Protein 2WA8 (pdb70)

Solvent-accessible surface area: 14181 Å² total; per-residue (Å²): 290,156,91,145,154,110,94,49,78,47,61,0,3,0,48,41,29,94,158,0,20,11,91,21,0,17,52,0,0,67,123,27,21,109,62,77,68,109,158,0,0,113,23,0,23,35,0,47,168,148,30,110,14,82,3,17,65,50,53,35,137,68,0,106,70,42,19,60,73,0,26,127,49,0,104,113,61,154,39,69,0,89,3,53,60,75,140,70,14,112,49,114,62,69,84,24,170,84,146,165,107,215,111,85,184,136,162,141,57,115,123,167,81,60,126,83,133,101,112,92,49,76,46,61,0,3,0,48,41,29,92,162,0,12,35,112,21,0,29,50,0,0,69,122,27,21,110,61,77,76,126,158,0,43,125,23,5,55,35,0,48,164,148,29,109,15,83,4,17,64,50,53,36,138,69,0,106,71,41,18,60,73,0,27,128,49,0,103,113,61,156,39,70,0,88,3,51,61,76,139,69,12,116,46,130,39,222

Organism: Escherichia coli (strain K12) (NCBI:txid83333)

B-factor: mean 33.32, std 17.28, range [10.8, 103.91]

CATH classification: 3.30.1390.10

Radius of gyration: 26.32 Å; Cα contacts (8 Å, |Δi|>4): 311; chains: 4; bounding box: 67×57×61 Å

GO terms:
  GO:0005515 protein binding (F, IPI)
  GO:0009408 response to heat (P, IMP)
  GO:0051087 protein-folding chaperone binding (F, IPI)
  GO:0140678 molecular function inhibitor activity (F, IDA)

InterPro domains:
  IPR003769 Adaptor protein ClpS, core [PF02617] (23-102)
  IPR014719 Ribosomal protein bL12, C-terminal/adaptor protein ClpS-like [G3DSA:3.30.1390.10] (1-106)
  IPR014719 Ribosomal protein bL12, C-terminal/adaptor protein ClpS-like [SSF54736] (22-105)
  IPR022935 ATP-dependent Clp protease adaptor protein ClpS [MF_00302] (14-101)
  IPR022935 ATP-dependent Clp protease adaptor protein ClpS [PTHR33473] (17-105)

Structure (mmCIF, N/CA/C/O backbone):
data_2WA8
#
_entry.id   2WA8
#
_cell.length_a   32.223
_cell.length_b   58.405
_cell.length_c   56.413
_cell.angle_alpha   90.00
_cell.angle_beta   101.89
_cell.angle_gamma   90.00
#
_symmetry.space_group_name_H-M   'P 1 21 1'
#
loop_
_entity.id
_entity.type
_entity.pdbx_description
1 polymer 'ATP-DEPENDENT CLP PROTEASE ADAPTER PROTEIN CLPS'
2 polymer 'N-END RULE PEPTIDE'
3 water water
#
loop_
_atom_site.group_PDB
_atom_site.id
_atom_site.type_symbol
_atom_site.label_atom_id
_atom_site.label_alt_id
_atom_site.label_comp_id
_atom_site.label_asym_id
_atom_site.label_entity_id
_atom_site.label_seq_id
_atom_site.pdbx_PDB_ins_code
_atom_site.Cartn_x
_atom_site.Cartn_y
_atom_site.Cartn_z
_atom_site.occupancy
_atom_site.B_iso_or_equiv
_atom_site.auth_seq_id
_atom_site.auth_comp_id
_atom_site.auth_asym_id
_atom_site.auth_atom_id
_atom_site.pdbx_PDB_model_num
ATOM 1 N N . ARG A 1 19 ? 46.025 44.194 1.320 1.00 78.44 19 ARG A N 1
ATOM 2 C CA . ARG A 1 19 ? 46.483 45.246 2.219 1.00 87.22 19 ARG A CA 1
ATOM 3 C C . ARG A 1 19 ? 46.628 44.712 3.643 1.00 88.06 19 ARG A C 1
ATOM 4 O O . ARG A 1 19 ? 46.520 43.507 3.885 1.00 83.39 19 ARG A O 1
ATOM 12 N N . ASP A 1 20 ? 46.875 45.625 4.579 1.00 94.41 20 ASP A N 1
ATOM 13 C CA . ASP A 1 20 ? 46.970 45.306 6.010 1.00 94.15 20 ASP A CA 1
ATOM 14 C C . ASP A 1 20 ? 48.310 44.665 6.436 1.00 100.60 20 ASP A C 1
ATOM 15 O O . ASP A 1 20 ? 49.368 45.033 5.913 1.00 103.91 20 ASP A O 1
ATOM 20 N N . ALA A 1 21 ? 48.267 43.719 7.379 1.00 101.61 21 ALA A N 1
ATOM 21 C CA . ALA A 1 21 ? 49.499 43.179 7.990 1.00 97.58 21 ALA A CA 1
ATOM 22 C C . ALA A 1 21 ? 49.583 41.628 8.105 1.00 91.17 21 ALA A C 1
ATOM 23 O O . ALA A 1 21 ? 49.161 40.919 7.195 1.00 90.89 21 ALA A O 1
ATOM 25 N N . LEU A 1 22 ? 50.137 41.118 9.213 1.00 86.39 22 LEU A N 1
ATOM 26 C CA . LEU A 1 22 ? 50.430 39.680 9.377 1.00 75.85 22 LEU A CA 1
ATOM 27 C C . LEU A 1 22 ? 50.360 39.197 10.847 1.00 70.91 22 LEU A C 1
ATOM 28 O O . LEU A 1 22 ? 49.664 39.843 11.644 1.00 66.91 22 LEU A O 1
ATOM 33 N N . LYS A 1 23 ? 51.025 38.090 11.244 1.00 51.45 23 LYS A N 1
ATOM 34 C CA . LYS A 1 23 ? 50.948 37.817 12.673 1.00 53.36 23 LYS A CA 1
ATOM 35 C C . LYS A 1 23 ? 49.512 37.341 13.052 1.00 50.32 23 LYS A C 1
ATOM 36 O O . LYS A 1 23 ? 48.694 37.094 12.150 1.00 50.89 23 LYS A O 1
ATOM 42 N N . PRO A 1 24 ? 49.188 37.248 14.362 1.00 43.90 24 PRO A N 1
ATOM 43 C CA . PRO A 1 24 ? 48.112 36.336 14.764 1.00 43.02 24 PRO A CA 1
ATOM 44 C C . PRO A 1 24 ? 46.778 36.697 14.137 1.00 38.49 24 PRO A C 1
ATOM 45 O O . PRO A 1 24 ? 46.529 37.868 13.861 1.00 39.21 24 PRO A O 1
ATOM 49 N N . PRO A 1 25 ? 45.906 35.700 13.948 1.00 42.51 25 PRO A N 1
ATOM 50 C CA . PRO A 1 25 ? 44.556 35.998 13.457 1.00 48.68 25 PRO A CA 1
ATOM 51 C C . PRO A 1 25 ? 43.742 36.689 14.553 1.00 40.30 25 PRO A C 1
ATOM 52 O O . PRO A 1 25 ? 44.106 36.632 15.736 1.00 38.78 25 PRO A O 1
ATOM 56 N N . SER A 1 26 ? 42.662 37.357 14.171 1.00 34.19 26 SER A N 1
ATOM 57 C CA . SER A 1 26 ? 41.768 37.903 15.177 1.00 38.47 26 SER A CA 1
ATOM 58 C C . SER A 1 26 ? 40.840 36.779 15.596 1.00 35.32 26 SER A C 1
ATOM 59 O O . SER A 1 26 ? 40.380 35.988 14.763 1.00 34.67 26 SER A O 1
ATOM 62 N N . MET A 1 27 ? 40.575 36.695 16.890 1.00 35.57 27 MET A N 1
ATOM 63 C CA . MET A 1 27 ? 39.719 35.635 17.392 1.00 28.62 27 MET A CA 1
ATOM 64 C C . MET A 1 27 ? 38.315 36.169 17.627 1.00 27.67 27 MET A C 1
ATOM 65 O O . MET A 1 27 ? 38.117 37.370 17.872 1.00 24.36 27 MET A O 1
ATOM 70 N N . TYR A 1 28 ? 37.346 35.265 17.561 1.00 19.22 28 TYR A N 1
ATOM 71 C CA . TYR A 1 28 ? 35.945 35.633 17.725 1.00 27.57 28 TYR A CA 1
ATOM 72 C C . TYR A 1 28 ? 35.184 34.780 18.734 1.00 24.74 28 TYR A C 1
ATOM 73 O O . TYR A 1 28 ? 35.248 33.548 18.704 1.00 21.36 28 TYR A O 1
ATOM 82 N N . LYS A 1 29 ? 34.458 35.466 19.609 1.00 25.24 29 LYS A N 1
ATOM 83 C CA . LYS A 1 29 ? 33.569 34.835 20.575 1.00 27.23 29 LYS A CA 1
ATOM 84 C C . LYS A 1 29 ? 32.242 34.497 19.929 1.00 29.72 29 LYS A C 1
ATOM 85 O O . LYS A 1 29 ? 31.651 35.324 19.227 1.00 31.18 29 LYS A O 1
ATOM 91 N N . VAL A 1 30 ? 31.798 33.263 20.127 1.00 25.08 30 VAL A N 1
ATOM 92 C CA . VAL A 1 30 ? 30.448 32.879 19.759 1.00 23.69 30 VAL A CA 1
ATOM 93 C C . VAL A 1 30 ? 29.507 33.012 20.962 1.00 26.30 30 VAL A C 1
ATOM 94 O O . VAL A 1 30 ? 29.666 32.323 21.980 1.00 27.28 30 VAL A O 1
ATOM 98 N N . ILE A 1 31 ? 28.527 33.894 20.823 1.00 21.57 31 ILE A N 1
ATOM 99 C CA . ILE A 1 31 ? 27.607 34.229 21.889 1.00 24.80 31 ILE A CA 1
ATOM 100 C C . ILE A 1 31 ? 26.204 33.659 21.652 1.00 28.85 31 ILE A C 1
ATOM 101 O O . ILE A 1 31 ? 25.646 33.768 20.560 1.00 22.77 31 ILE A O 1
ATOM 106 N N . LEU A 1 32 ? 25.619 33.071 22.685 1.00 18.52 32 LEU A N 1
ATOM 107 C CA . LEU A 1 32 ? 24.211 32.720 22.627 1.00 22.75 32 LEU A CA 1
ATOM 108 C C . LEU A 1 32 ? 23.427 33.797 23.371 1.00 21.02 32 LEU A C 1
ATOM 109 O O . LEU A 1 32 ? 23.811 34.191 24.458 1.00 17.41 32 LEU A O 1
ATOM 114 N N . VAL A 1 33 ? 22.350 34.294 22.778 1.00 20.29 33 VAL A N 1
ATOM 115 C CA . VAL A 1 33 ? 21.489 35.245 23.471 1.00 20.24 33 VAL A CA 1
ATOM 116 C C . VAL A 1 33 ? 20.200 34.604 23.988 1.00 17.30 33 VAL A C 1
ATOM 117 O O . VAL A 1 33 ? 19.658 33.689 23.385 1.00 16.27 33 VAL A O 1
ATOM 121 N N . ASN A 1 34 ? 19.739 35.066 25.142 1.00 19.82 34 ASN A N 1
ATOM 122 C CA . ASN A 1 34 ? 18.505 34.555 25.727 1.00 20.99 34 ASN A CA 1
ATOM 123 C C . ASN A 1 34 ? 17.247 35.038 25.016 1.00 21.68 34 ASN A C 1
ATOM 124 O O . ASN A 1 34 ? 17.184 36.162 24.511 1.00 20.23 34 ASN A O 1
ATOM 129 N N . ASP A 1 35 ? 16.239 34.182 24.977 1.00 17.79 35 ASP A N 1
ATOM 130 C CA . ASP A 1 35 ? 14.917 34.619 24.566 1.00 25.94 35 ASP A CA 1
ATOM 131 C C . ASP A 1 35 ? 13.877 33.845 25.394 1.00 20.23 35 ASP A C 1
ATOM 132 O O . ASP A 1 35 ? 14.203 32.857 26.057 1.00 19.97 35 ASP A O 1
ATOM 137 N N . ASP A 1 36 ? 12.636 34.306 25.390 1.00 23.43 36 ASP A N 1
ATOM 138 C CA . ASP A 1 36 ? 11.622 33.693 26.240 1.00 22.30 36 ASP A CA 1
ATOM 139 C C . ASP A 1 36 ? 10.934 32.494 25.633 1.00 22.48 36 ASP A C 1
ATOM 140 O O . ASP A 1 36 ? 10.102 31.876 26.270 1.00 24.79 36 ASP A O 1
ATOM 145 N N . TYR A 1 37 ? 11.277 32.149 24.402 1.00 24.02 37 TYR A N 1
ATOM 146 C CA . TYR A 1 37 ? 10.462 31.178 23.671 1.00 22.56 37 TYR A CA 1
ATOM 147 C C . TYR A 1 37 ? 11.168 29.902 23.256 1.00 20.96 37 TYR A C 1
ATOM 148 O O . TYR A 1 37 ? 10.535 28.857 23.198 1.00 20.40 37 TYR A O 1
ATOM 157 N N . THR A 1 38 ? 12.471 29.969 23.001 1.00 15.89 38 THR A N 1
ATOM 158 C CA . THR A 1 38 ? 13.219 28.751 22.740 1.00 20.33 38 THR A CA 1
ATOM 159 C C . THR A 1 38 ? 13.186 27.824 23.973 1.00 20.15 38 THR A C 1
ATOM 160 O O . THR A 1 38 ? 13.521 28.241 25.078 1.00 14.37 38 THR A O 1
ATOM 164 N N . PRO A 1 39 ? 12.803 26.551 23.779 1.00 21.29 39 PRO A N 1
ATOM 165 C CA . PRO A 1 39 ? 12.851 25.620 24.915 1.00 18.04 39 PRO A CA 1
ATOM 166 C C . PRO A 1 39 ? 14.276 25.398 25.429 1.00 16.95 39 PRO A C 1
ATOM 167 O O . PRO A 1 39 ? 15.229 25.284 24.648 1.00 18.11 39 PRO A O 1
ATOM 171 N N . MET A 1 40 ? 14.412 25.321 26.739 1.00 14.72 40 MET A N 1
ATOM 172 C CA . MET A 1 40 ? 15.694 25.000 27.344 1.00 23.35 40 MET A CA 1
ATOM 173 C C . MET A 1 40 ? 16.309 23.716 26.777 1.00 19.95 40 MET A C 1
ATOM 174 O O . MET A 1 40 ? 17.504 23.670 26.482 1.00 22.38 40 MET A O 1
ATOM 179 N N . GLU A 1 41 ? 15.493 22.676 26.652 1.00 22.36 41 GLU A N 1
ATOM 180 C CA . GLU A 1 41 ? 15.928 21.394 26.083 1.00 24.94 41 GLU A CA 1
ATOM 181 C C . GLU A 1 41 ? 16.600 21.628 24.724 1.00 28.00 41 GLU A C 1
ATOM 182 O O . GLU A 1 41 ? 17.608 20.993 24.382 1.00 20.43 41 GLU A O 1
ATOM 188 N N . PHE A 1 42 ? 16.018 22.529 23.939 1.00 24.18 42 PHE A N 1
ATOM 189 C CA . PHE A 1 42 ? 16.545 22.790 22.615 1.00 25.54 42 PHE A CA 1
ATOM 190 C C . PHE A 1 42 ? 17.924 23.418 22.683 1.00 20.36 42 PHE A C 1
ATOM 191 O O . PHE A 1 42 ? 18.842 22.936 22.042 1.00 18.97 42 PHE A O 1
ATOM 199 N N . VAL A 1 43 ? 18.068 24.488 23.466 1.00 22.82 43 VAL A N 1
ATOM 200 C CA . VAL A 1 43 ? 19.368 25.122 23.636 1.00 18.46 43 VAL A CA 1
ATOM 201 C C . VAL A 1 43 ? 20.421 24.077 24.078 1.00 19.56 43 VAL A C 1
ATOM 202 O O . VAL A 1 43 ? 21.517 24.039 23.550 1.00 14.83 43 VAL A O 1
ATOM 206 N N . ILE A 1 44 ? 20.080 23.222 25.036 1.00 21.02 44 ILE A N 1
ATOM 207 C CA . ILE A 1 44 ? 21.011 22.184 25.461 1.00 18.48 44 ILE A CA 1
ATOM 208 C C . ILE A 1 44 ? 21.486 21.359 24.275 1.00 19.81 44 ILE A C 1
ATOM 209 O O . ILE A 1 44 ? 22.674 21.099 24.130 1.00 19.07 44 ILE A O 1
ATOM 214 N N . ASP A 1 45 ? 20.537 20.972 23.425 1.00 26.02 45 ASP A N 1
ATOM 215 C CA . ASP A 1 45 ? 20.822 20.173 22.235 1.00 23.02 45 ASP A CA 1
ATOM 216 C C . ASP A 1 45 ? 21.805 20.901 21.308 1.00 21.51 45 ASP A C 1
ATOM 217 O O . ASP A 1 45 ? 22.825 20.338 20.888 1.00 20.84 45 ASP A O 1
ATOM 222 N N . VAL A 1 46 ? 21.505 22.162 21.020 1.00 23.11 46 VAL A N 1
ATOM 223 C CA . VAL A 1 46 ? 22.413 23.012 20.266 1.00 22.41 46 VAL A CA 1
ATOM 224 C C . VAL A 1 46 ? 23.842 22.966 20.810 1.00 24.85 46 VAL A C 1
ATOM 225 O O . VAL A 1 46 ? 24.801 22.825 20.053 1.00 25.47 46 VAL A O 1
ATOM 229 N N . LEU A 1 47 ? 23.989 23.064 22.122 1.00 17.91 47 LEU A N 1
ATOM 230 C CA . LEU A 1 47 ? 25.320 23.141 22.693 1.00 15.15 47 LEU A CA 1
ATOM 231 C C . LEU A 1 47 ? 26.133 21.866 22.520 1.00 28.00 47 LEU A C 1
ATOM 232 O O . LEU A 1 47 ? 27.332 21.941 22.241 1.00 29.30 47 LEU A O 1
ATOM 237 N N . GLN A 1 48 ? 25.482 20.712 22.709 1.00 18.08 48 GLN A N 1
ATOM 238 C CA . GLN A 1 48 ? 26.076 19.406 22.405 1.00 25.13 48 GLN A CA 1
ATOM 239 C C . GLN A 1 48 ? 26.362 19.239 20.923 1.00 23.65 48 GLN A C 1
ATOM 240 O O . GLN A 1 48 ? 27.482 18.924 20.527 1.00 24.32 48 GLN A O 1
ATOM 246 N N . LYS A 1 49 ? 25.333 19.450 20.111 1.00 25.99 49 LYS A N 1
ATOM 247 C CA . LYS A 1 49 ? 25.439 19.294 18.662 1.00 23.93 49 LYS A CA 1
ATOM 248 C C . LYS A 1 49 ? 26.528 20.150 17.979 1.00 28.67 49 LYS A C 1
ATOM 249 O O . LYS A 1 49 ? 27.305 19.643 17.172 1.00 26.04 49 LYS A O 1
ATOM 255 N N . PHE A 1 50 ? 26.595 21.437 18.312 1.00 22.95 50 PHE A N 1
ATOM 256 C CA . PHE A 1 50 ? 27.462 22.368 17.586 1.00 23.40 50 PHE A CA 1
ATOM 257 C C . PHE A 1 50 ? 28.745 22.829 18.324 1.00 30.38 50 PHE A C 1
ATOM 258 O O . PHE A 1 50 ? 29.626 23.446 17.708 1.00 28.41 50 PHE A O 1
ATOM 266 N N . PHE A 1 51 ? 28.869 22.518 19.615 1.00 21.23 51 PHE A N 1
ATOM 267 C CA . PHE A 1 51 ? 30.033 22.946 20.385 1.00 23.38 51 PHE A CA 1
ATOM 268 C C . PHE A 1 51 ? 30.663 21.810 21.212 1.00 28.47 51 PHE A C 1
ATOM 269 O O . PHE A 1 51 ? 31.560 22.048 22.013 1.00 29.44 51 PHE A O 1
ATOM 277 N N . SER A 1 52 ? 30.194 20.582 21.017 1.00 25.44 52 SER A N 1
ATOM 278 C CA . SER A 1 52 ? 30.798 19.425 21.682 1.00 31.22 52 SER A CA 1
ATOM 279 C C . SER A 1 52 ? 30.743 19.465 23.205 1.00 35.26 52 SER A C 1
ATOM 280 O O . SER A 1 52 ? 31.611 18.901 23.878 1.00 43.47 52 SER A O 1
ATOM 283 N N . TYR A 1 53 ? 29.731 20.122 23.758 1.00 31.12 53 TYR A N 1
ATOM 284 C CA . TYR A 1 53 ? 29.544 20.084 25.197 1.00 26.70 53 TYR A CA 1
ATOM 285 C C . TYR A 1 53 ? 28.844 18.807 25.567 1.00 28.73 53 TYR A C 1
ATOM 286 O O . TYR A 1 53 ? 27.948 18.379 24.840 1.00 23.07 53 TYR A O 1
ATOM 295 N N . ASP A 1 54 ? 29.239 18.195 26.686 1.00 27.10 54 ASP A N 1
ATOM 296 C CA . ASP A 1 54 ? 28.414 17.126 27.258 1.00 29.58 54 ASP A CA 1
ATOM 297 C C . ASP A 1 54 ? 27.154 17.750 27.871 1.00 30.28 54 ASP A C 1
ATOM 298 O O . ASP A 1 54 ? 27.017 18.978 27.907 1.00 23.21 54 ASP A O 1
ATOM 303 N N . VAL A 1 55 ? 26.232 16.918 28.340 1.00 28.31 55 VAL A N 1
ATOM 304 C CA . VAL A 1 55 ? 24.948 17.435 28.787 1.00 32.46 55 VAL A CA 1
ATOM 305 C C . VAL A 1 55 ? 25.113 18.333 30.001 1.00 31.61 55 VAL A C 1
ATOM 306 O O . VAL A 1 55 ? 24.534 19.416 30.066 1.00 30.10 55 VAL A O 1
ATOM 310 N N . GLU A 1 56 ? 25.912 17.876 30.954 1.00 26.92 56 GLU A N 1
ATOM 311 C CA . GLU A 1 56 ? 26.181 18.631 32.176 1.00 31.56 56 GLU A CA 1
ATOM 312 C C . GLU A 1 56 ? 26.651 20.072 31.922 1.00 27.55 56 GLU A C 1
ATOM 313 O O . GLU A 1 56 ? 26.043 21.004 32.388 1.00 21.73 56 GLU A O 1
ATOM 319 N N . ARG A 1 57 ? 27.756 20.228 31.206 1.00 28.47 57 ARG A N 1
ATOM 320 C CA . ARG A 1 57 ? 28.249 21.525 30.826 1.00 23.57 57 ARG A CA 1
ATOM 321 C C . ARG A 1 57 ? 27.231 22.279 29.968 1.00 24.03 57 ARG A C 1
ATOM 322 O O . ARG A 1 57 ? 27.023 23.475 30.174 1.00 19.13 57 ARG A O 1
ATOM 330 N N . ALA A 1 58 ? 26.610 21.592 29.004 1.00 23.07 58 ALA A N 1
ATOM 331 C CA . ALA A 1 58 ? 25.631 22.234 28.125 1.00 21.92 58 ALA A CA 1
ATOM 332 C C . ALA A 1 58 ? 24.519 22.871 28.926 1.00 24.93 58 ALA A C 1
ATOM 333 O O . ALA A 1 58 ? 24.139 24.011 28.664 1.00 18.66 58 ALA A O 1
ATOM 335 N N . THR A 1 59 ? 23.990 22.127 29.896 1.00 20.85 59 THR A N 1
ATOM 336 C CA . THR A 1 59 ? 22.887 22.620 30.712 1.00 17.22 59 THR A CA 1
ATOM 337 C C . THR A 1 59 ? 23.312 23.827 31.531 1.00 19.29 59 THR A C 1
ATOM 338 O O . THR A 1 59 ? 22.565 24.793 31.649 1.00 17.39 59 THR A O 1
ATOM 342 N N . GLN A 1 60 ? 24.503 23.768 32.112 1.00 19.71 60 GLN A N 1
ATOM 343 C CA . GLN A 1 60 ? 24.980 24.875 32.922 1.00 17.28 60 GLN A CA 1
ATOM 344 C C . GLN A 1 60 ? 25.128 26.128 32.062 1.00 21.85 60 GLN A C 1
ATOM 345 O O . GLN A 1 60 ? 24.809 27.256 32.489 1.00 17.56 60 GLN A O 1
ATOM 351 N N . LEU A 1 61 ? 25.605 25.932 30.836 1.00 20.64 61 LEU A N 1
ATOM 352 C CA . LEU A 1 61 ? 25.843 27.053 29.926 1.00 21.61 61 LEU A CA 1
ATOM 353 C C . LEU A 1 61 ? 24.504 27.647 29.461 1.00 20.65 61 LEU A C 1
ATOM 354 O O . LEU A 1 61 ? 24.322 28.877 29.362 1.00 11.25 61 LEU A O 1
ATOM 359 N N . MET A 1 62 ? 23.567 26.757 29.147 1.00 15.06 62 MET A N 1
ATOM 360 C CA . MET A 1 62 ? 22.214 27.207 28.816 1.00 17.93 62 MET A CA 1
ATOM 361 C C . MET A 1 62 ? 21.705 28.077 29.957 1.00 19.35 62 MET A C 1
ATOM 362 O O . MET A 1 62 ? 21.145 29.165 29.731 1.00 18.16 62 MET A O 1
ATOM 367 N N . LEU A 1 63 ? 21.933 27.623 31.185 1.00 14.99 63 LEU A N 1
ATOM 368 C CA . LEU A 1 63 ? 21.438 28.372 32.331 1.00 21.52 63 LEU A CA 1
ATOM 369 C C . LEU A 1 63 ? 22.140 29.718 32.489 1.00 12.27 63 LEU A C 1
ATOM 370 O O . LEU A 1 63 ? 21.512 30.689 32.864 1.00 15.36 63 LEU A O 1
ATOM 375 N N . ALA A 1 64 ? 23.440 29.765 32.203 1.00 13.83 64 ALA A N 1
ATOM 376 C CA . ALA A 1 64 ? 24.177 31.032 32.216 1.00 18.50 64 ALA A CA 1
ATOM 377 C C . ALA A 1 64 ? 23.531 32.043 31.272 1.00 16.06 64 ALA A C 1
ATOM 378 O O . ALA A 1 64 ? 23.343 33.209 31.622 1.00 18.54 64 ALA A O 1
ATOM 380 N N . VAL A 1 65 ? 23.208 31.579 30.067 1.00 14.65 65 VAL A N 1
ATOM 381 C CA . VAL A 1 65 ? 22.480 32.371 29.079 1.00 22.63 65 VAL A CA 1
ATOM 382 C C . VAL A 1 65 ? 21.111 32.781 29.642 1.00 21.44 65 VAL A C 1
ATOM 383 O O . VAL A 1 65 ? 20.769 33.956 29.663 1.00 10.80 65 VAL A O 1
ATOM 387 N N . HIS A 1 66 ? 20.337 31.783 30.076 1.00 17.72 66 HIS A N 1
ATOM 388 C CA . HIS A 1 66 ? 19.004 31.982 30.596 1.00 17.36 66 HIS A CA 1
ATOM 389 C C . HIS A 1 66 ? 18.976 33.033 31.702 1.00 21.94 66 HIS A C 1
ATOM 390 O O . HIS A 1 66 ? 18.098 33.875 31.720 1.00 18.72 66 HIS A O 1
ATOM 397 N N . TYR A 1 67 ? 19.925 32.972 32.632 1.00 18.25 67 TYR A N 1
ATOM 398 C CA . TYR A 1 67 ? 19.856 33.818 33.819 1.00 17.65 67 TYR A CA 1
ATOM 399 C C . TYR A 1 67 ? 20.582 35.130 33.602 1.00 22.23 67 TYR A C 1
ATOM 400 O O . TYR A 1 67 ? 20.214 36.141 34.190 1.00 21.88 67 TYR A O 1
ATOM 409 N N . GLN A 1 68 ? 21.616 35.111 32.761 1.00 20.17 68 GLN A N 1
ATOM 410 C CA . GLN A 1 68 ? 22.403 36.326 32.511 1.00 26.59 68 GLN A CA 1
ATOM 411 C C . GLN A 1 68 ? 22.036 37.085 31.229 1.00 26.29 68 GLN A C 1
ATOM 412 O O . GLN A 1 68 ? 22.335 38.275 31.095 1.00 20.97 68 GLN A O 1
ATOM 418 N N . GLY A 1 69 ? 21.344 36.420 30.314 1.00 16.32 69 GLY A N 1
ATOM 419 C CA . GLY A 1 69 ? 20.827 37.112 29.153 1.00 19.27 69 GLY A CA 1
ATOM 420 C C . GLY A 1 69 ? 21.686 36.845 27.934 1.00 21.97 69 GLY A C 1
ATOM 421 O O . GLY A 1 69 ? 21.231 36.980 26.796 1.00 23.63 69 GLY A O 1
ATOM 422 N N . LYS A 1 70 ? 22.931 36.452 28.172 1.00 23.48 70 LYS A N 1
ATOM 423 C CA . LYS A 1 70 ? 23.838 36.053 27.090 1.00 23.93 70 LYS A CA 1
ATOM 424 C C . LYS A 1 70 ? 25.013 35.323 27.725 1.00 25.20 70 LYS A C 1
ATOM 425 O O . LYS A 1 70 ? 25.287 35.516 28.911 1.00 21.01 70 LYS A O 1
ATOM 431 N N . ALA A 1 71 ? 25.670 34.459 26.949 1.00 21.39 71 ALA A N 1
ATOM 432 C CA . ALA A 1 71 ? 26.879 33.780 27.411 1.00 23.37 71 ALA A CA 1
ATOM 433 C C . ALA A 1 71 ? 27.773 33.420 26.246 1.00 26.33 71 ALA A C 1
ATOM 434 O O . ALA A 1 71 ? 27.304 33.261 25.123 1.00 27.35 71 ALA A O 1
ATOM 436 N N . ILE A 1 72 ? 29.069 33.295 26.522 1.00 26.63 72 ILE A N 1
ATOM 437 C CA . ILE A 1 72 ? 30.036 32.859 25.521 1.00 21.69 72 ILE A CA 1
ATOM 438 C C . ILE A 1 72 ? 30.070 31.331 25.383 1.00 27.32 72 ILE A C 1
ATOM 439 O O . ILE A 1 72 ? 30.343 30.626 26.352 1.00 31.35 72 ILE A O 1
ATOM 444 N N . CYS A 1 73 ? 29.790 30.819 24.190 1.00 20.01 73 CYS A N 1
ATOM 445 C CA . CYS A 1 73 ? 29.782 29.378 23.973 1.00 20.85 73 CYS A CA 1
ATOM 446 C C . CYS A 1 73 ? 31.152 28.827 23.635 1.00 32.18 73 CYS A C 1
ATOM 447 O O . CYS A 1 73 ? 31.425 27.625 23.833 1.00 30.43 73 CYS A O 1
ATOM 450 N N . GLY A 1 74 ? 31.999 29.696 23.089 1.00 22.67 74 GLY A N 1
ATOM 451 C CA . GLY A 1 74 ? 33.299 29.308 22.583 1.00 22.63 74 GLY A CA 1
ATOM 452 C C . GLY A 1 74 ? 33.983 30.507 21.956 1.00 25.30 74 GLY A C 1
ATOM 453 O O . GLY A 1 74 ? 33.352 31.525 21.700 1.00 25.68 74 GLY A O 1
ATOM 454 N N . VAL A 1 75 ? 35.286 30.379 21.728 1.00 22.72 75 VAL A N 1
ATOM 455 C CA . VAL A 1 75 ? 36.069 31.388 21.048 1.00 22.60 75 VAL A CA 1
ATOM 456 C C . VAL A 1 75 ? 36.887 30.676 20.004 1.00 31.41 75 VAL A C 1
ATOM 457 O O . VAL A 1 75 ? 37.531 29.664 20.284 1.00 27.54 75 VAL A O 1
ATOM 461 N N . PHE A 1 76 ? 36.864 31.212 18.791 1.00 30.38 76 PHE A N 1
ATOM 462 C CA . PHE A 1 76 ? 37.359 30.490 17.634 1.00 24.33 76 PHE A CA 1
ATOM 463 C C . PHE A 1 76 ? 38.010 31.455 16.652 1.00 21.78 76 PHE A C 1
ATOM 464 O O . PHE A 1 76 ? 37.853 32.668 16.767 1.00 27.43 76 PHE A O 1
ATOM 472 N N . THR A 1 77 ? 38.722 30.930 15.671 1.00 19.05 77 THR A N 1
ATOM 473 C CA . THR A 1 77 ? 39.139 31.782 14.559 1.00 32.97 77 THR A CA 1
ATOM 474 C C . THR A 1 77 ? 37.891 32.235 13.797 1.00 24.72 77 THR A C 1
ATOM 475 O O . THR A 1 77 ? 36.838 31.604 13.897 1.00 28.25 77 THR A O 1
ATOM 479 N N . ALA A 1 78 ? 38.005 33.333 13.069 1.00 23.86 78 ALA A N 1
ATOM 480 C CA . ALA A 1 78 ? 36.857 33.941 12.410 1.00 28.97 78 ALA A CA 1
ATOM 481 C C . ALA A 1 78 ? 36.046 32.927 11.606 1.00 24.15 78 ALA A C 1
ATOM 482 O O . ALA A 1 78 ? 34.826 32.836 11.768 1.00 24.17 78 ALA A O 1
ATOM 484 N N . GLU A 1 79 ? 36.717 32.154 10.756 1.00 25.11 79 GLU A N 1
ATOM 485 C CA . GLU A 1 79 ? 36.001 31.194 9.905 1.00 34.48 79 GLU A CA 1
ATOM 486 C C . GLU A 1 79 ? 35.252 30.145 10.705 1.00 24.43 79 GLU A C 1
ATOM 487 O O . GLU A 1 79 ? 34.095 29.887 10.435 1.00 26.56 79 GLU A O 1
ATOM 493 N N . VAL A 1 80 ? 35.920 29.521 11.670 1.00 26.51 80 VAL A N 1
ATOM 494 C CA . VAL A 1 80 ? 35.256 28.518 12.509 1.00 24.81 80 VAL A CA 1
ATOM 495 C C . VAL A 1 80 ? 34.032 29.162 13.215 1.00 23.97 80 VAL A C 1
ATOM 496 O O . VAL A 1 80 ? 32.924 28.625 13.168 1.00 19.63 80 VAL A O 1
ATOM 500 N N . ALA A 1 81 ? 34.241 30.329 13.830 1.00 21.02 81 ALA A N 1
ATOM 501 C CA . ALA A 1 81 ? 33.178 31.048 14.537 1.00 22.31 81 ALA A CA 1
ATOM 502 C C . ALA A 1 81 ? 31.980 31.320 13.656 1.00 21.00 81 ALA A C 1
ATOM 503 O O . ALA A 1 81 ? 30.848 31.199 14.097 1.00 19.74 81 ALA A O 1
ATOM 505 N N . GLU A 1 82 ? 32.231 31.700 12.410 1.00 30.37 82 GLU A N 1
ATOM 506 C CA . GLU A 1 82 ? 31.118 32.033 11.532 1.00 27.53 82 GLU A CA 1
ATOM 507 C C . GLU A 1 82 ? 30.299 30.868 11.074 1.00 25.55 82 GLU A C 1
ATOM 508 O O . GLU A 1 82 ? 29.089 30.980 10.877 1.00 25.56 82 GLU A O 1
ATOM 514 N N . THR A 1 83 ? 30.971 29.740 10.922 1.00 22.32 83 THR A N 1
ATOM 515 C CA . THR A 1 83 ? 30.305 28.524 10.575 1.00 24.15 83 THR A CA 1
ATOM 516 C C . THR A 1 83 ? 29.415 28.070 11.723 1.00 26.21 83 THR A C 1
ATOM 517 O O . THR A 1 83 ? 28.257 27.730 11.502 1.00 21.65 83 THR A O 1
ATOM 521 N N . LYS A 1 84 ? 29.947 28.091 12.948 1.00 30.06 84 LYS A N 1
ATOM 522 C CA . LYS A 1 84 ? 29.142 27.781 14.125 1.00 24.61 84 LYS A CA 1
ATOM 523 C C . LYS A 1 84 ? 27.876 28.640 14.155 1.00 19.99 84 LYS A C 1
ATOM 524 O O . LYS A 1 84 ? 26.768 28.122 14.224 1.00 20.05 84 LYS A O 1
ATOM 530 N N . VAL A 1 85 ? 28.066 29.955 14.089 1.00 19.39 85 VAL A N 1
ATOM 531 C CA . VAL A 1 85 ? 26.958 30.892 14.183 1.00 19.93 85 VAL A CA 1
ATOM 532 C C . VAL A 1 85 ? 25.937 30.632 13.089 1.00 21.22 85 VAL A C 1
ATOM 533 O O . VAL A 1 85 ? 24.739 30.608 13.347 1.00 20.52 85 VAL A O 1
ATOM 537 N N . ALA A 1 86 ? 26.413 30.462 11.862 1.00 18.25 86 ALA A N 1
ATOM 538 C CA . ALA A 1 86 ? 25.518 30.222 10.755 1.00 17.98 86 ALA A CA 1
ATOM 539 C C . ALA A 1 86 ? 24.781 28.915 10.999 1.00 20.46 86 ALA A C 1
ATOM 540 O O . ALA A 1 86 ? 23.561 28.846 10.825 1.00 22.17 86 ALA A O 1
ATOM 542 N N . MET A 1 87 ? 25.503 27.881 11.423 1.00 18.20 87 MET A N 1
ATOM 543 C CA . MET A 1 87 ? 24.859 26.582 11.585 1.00 21.60 87 MET A CA 1
ATOM 544 C C . MET A 1 87 ? 23.848 26.651 12.723 1.00 20.79 87 MET A C 1
ATOM 545 O O . MET A 1 87 ? 22.753 26.133 12.606 1.00 18.58 87 MET A O 1
ATOM 550 N N . VAL A 1 88 ? 24.233 27.280 13.828 1.00 16.37 88 VAL A N 1
ATOM 551 C CA . VAL A 1 88 ? 23.338 27.364 14.979 1.00 16.62 88 VAL A CA 1
ATOM 552 C C . VAL A 1 88 ? 22.031 28.061 14.612 1.00 22.17 88 VAL A C 1
ATOM 553 O O . VAL A 1 88 ? 20.939 27.583 14.948 1.00 23.26 88 VAL A O 1
ATOM 557 N N . ASN A 1 89 ? 22.133 29.194 13.925 1.00 20.77 89 ASN A N 1
ATOM 558 C CA . ASN A 1 89 ? 20.934 29.946 13.575 1.00 21.98 89 ASN A CA 1
ATOM 559 C C . ASN A 1 89 ? 20.075 29.206 12.551 1.00 21.60 89 ASN A C 1
ATOM 560 O O . ASN A 1 89 ? 18.857 29.169 12.659 1.00 23.15 89 ASN A O 1
ATOM 565 N N . LYS A 1 90 ? 20.699 28.595 11.566 1.00 21.22 90 LYS A N 1
ATOM 566 C CA . LYS A 1 90 ? 19.923 27.800 10.631 1.00 24.06 90 LYS A CA 1
ATOM 567 C C . LYS A 1 90 ? 19.209 26.664 11.360 1.00 23.68 90 LYS A C 1
ATOM 568 O O . LYS A 1 90 ? 18.059 26.349 11.088 1.00 21.66 90 LYS A O 1
ATOM 574 N N . TYR A 1 91 ? 19.901 26.026 12.292 1.00 26.02 91 TYR A N 1
ATOM 575 C CA . TYR A 1 91 ? 19.296 24.895 12.968 1.00 26.12 91 TYR A CA 1
ATOM 576 C C . TYR A 1 91 ? 18.112 25.385 13.808 1.00 26.74 91 TYR A C 1
ATOM 577 O O . TYR A 1 91 ? 17.100 24.708 13.934 1.00 23.40 91 TYR A O 1
ATOM 586 N N . ALA A 1 92 ? 18.238 26.577 14.374 1.00 27.55 92 ALA A N 1
ATOM 587 C CA . ALA A 1 92 ? 17.150 27.093 15.184 1.00 23.40 92 ALA A CA 1
ATOM 588 C C . ALA A 1 92 ? 15.908 27.376 14.335 1.00 21.93 92 ALA A C 1
ATOM 589 O O . ALA A 1 92 ? 14.813 26.974 14.716 1.00 22.44 92 ALA A O 1
ATOM 591 N N . ARG A 1 93 ? 16.073 28.071 13.206 1.00 19.86 93 ARG A N 1
ATOM 592 C CA . ARG A 1 93 ? 14.925 28.442 12.365 1.00 25.84 93 ARG A CA 1
ATOM 593 C C . ARG A 1 93 ? 14.196 27.240 11.801 1.00 24.82 93 ARG A C 1
ATOM 594 O O . ARG A 1 93 ? 12.973 27.226 11.750 1.00 32.29 93 ARG A O 1
ATOM 602 N N . GLU A 1 94 ? 14.968 26.253 11.357 1.00 27.30 94 GLU A N 1
ATOM 603 C CA . GLU A 1 94 ? 14.428 25.028 10.789 1.00 23.13 94 GLU A CA 1
ATOM 604 C C . GLU A 1 94 ? 13.595 24.304 11.810 1.00 30.51 94 GLU A C 1
ATOM 605 O O . GLU A 1 94 ? 12.801 23.433 11.475 1.00 30.57 94 GLU A O 1
ATOM 611 N N . ASN A 1 95 ? 13.787 24.663 13.071 1.00 21.39 95 ASN A N 1
ATOM 612 C CA . ASN A 1 95 ? 13.053 24.033 14.137 1.00 22.39 95 ASN A CA 1
ATOM 613 C C . ASN A 1 95 ? 12.100 25.045 14.752 1.00 28.61 95 ASN A C 1
ATOM 614 O O . ASN A 1 95 ? 11.641 24.886 15.883 1.00 25.71 95 ASN A O 1
ATOM 619 N N . GLU A 1 96 ? 11.830 26.104 13.995 1.00 26.15 96 GLU A N 1
ATOM 620 C CA . GLU A 1 96 ? 10.894 27.144 14.418 1.00 25.02 96 GLU A CA 1
ATOM 621 C C . GLU A 1 96 ? 11.198 27.657 15.823 1.00 26.36 96 GLU A C 1
ATOM 622 O O . GLU A 1 96 ? 10.286 27.735 16.657 1.00 27.25 96 GLU A O 1
ATOM 628 N N . HIS A 1 97 ? 12.460 27.996 16.094 1.00 22.45 97 HIS A N 1
ATOM 629 C CA . HIS A 1 97 ? 12.798 28.715 17.335 1.00 19.26 97 HIS A CA 1
ATOM 630 C C . HIS A 1 97 ? 13.502 30.047 17.027 1.00 23.61 97 HIS A C 1
ATOM 631 O O . HIS A 1 97 ? 14.241 30.146 16.040 1.00 29.35 97 HIS A O 1
ATOM 638 N N . PRO A 1 98 ? 13.266 31.082 17.849 1.00 21.31 98 PRO A N 1
ATOM 639 C CA . PRO A 1 98 ? 13.915 32.372 17.588 1.00 19.12 98 PRO A CA 1
ATOM 640 C C . PRO A 1 98 ? 15.361 32.445 18.101 1.00 20.16 98 PRO A C 1
ATOM 641 O O . PRO A 1 98 ? 15.965 33.539 18.084 1.00 26.54 98 PRO A O 1
ATOM 645 N N . LEU A 1 99 ? 15.908 31.318 18.559 1.00 17.94 99 LEU A N 1
ATOM 646 C CA . LEU A 1 99 ? 17.219 31.314 19.222 1.00 16.12 99 LEU A CA 1
ATOM 647 C C . LEU A 1 99 ? 18.293 32.026 18.399 1.00 20.34 99 LEU A C 1
ATOM 648 O O . LEU A 1 99 ? 18.512 31.699 17.212 1.00 17.25 99 LEU A O 1
ATOM 653 N N . LEU A 1 100 ? 18.942 33.003 19.028 1.00 16.24 100 LEU A N 1
ATOM 654 C CA . LEU A 1 100 ? 19.905 33.841 18.339 1.00 19.10 100 LEU A CA 1
ATOM 655 C C . LEU A 1 100 ? 21.344 33.593 18.781 1.00 21.26 100 LEU A C 1
ATOM 656 O O . LEU A 1 100 ? 21.692 33.701 19.973 1.00 16.96 100 LEU A O 1
ATOM 661 N N . CYS A 1 101 ? 22.169 33.254 17.797 1.00 15.60 101 CYS A N 1
ATOM 662 C CA . CYS A 1 101 ? 23.582 33.079 18.002 1.00 16.74 101 CYS A CA 1
ATOM 663 C C . CYS A 1 101 ? 24.289 34.173 17.210 1.00 23.40 101 CYS A C 1
ATOM 664 O O . CYS A 1 101 ? 23.900 34.463 16.077 1.00 21.36 101 CYS A O 1
ATOM 667 N N . THR A 1 102 ? 25.303 34.795 17.812 1.00 17.80 102 THR A N 1
ATOM 668 C CA . THR A 1 102 ? 25.966 35.953 17.218 1.00 23.63 102 THR A CA 1
ATOM 669 C C . THR A 1 102 ? 27.477 35.898 17.460 1.00 27.42 102 THR A C 1
ATOM 670 O O . THR A 1 102 ? 27.945 35.126 18.293 1.00 23.76 102 THR A O 1
ATOM 674 N N . LEU A 1 103 ? 28.254 36.696 16.744 1.00 23.10 103 LEU A N 1
ATOM 675 C CA . LEU A 1 103 ? 29.667 36.741 17.064 1.00 24.99 103 LEU A CA 1
ATOM 676 C C . LEU A 1 103 ? 30.203 38.087 17.566 1.00 26.02 103 LEU A C 1
ATOM 677 O O . LEU A 1 103 ? 29.623 39.145 17.350 1.00 27.60 103 LEU A O 1
ATOM 682 N N . GLU A 1 104 ? 31.303 38.009 18.291 1.00 30.87 104 GLU A N 1
ATOM 683 C CA . GLU A 1 104 ? 31.928 39.174 18.876 1.00 33.20 104 GLU A CA 1
ATOM 684 C C . GLU A 1 104 ? 33.418 38.975 18.705 1.00 30.70 104 GLU A C 1
ATOM 685 O O . GLU A 1 104 ? 33.932 37.881 18.967 1.00 26.49 104 GLU A O 1
ATOM 691 N N . LYS A 1 105 ? 34.118 40.015 18.273 1.00 30.19 105 LYS A N 1
ATOM 692 C CA . LYS A 1 105 ? 35.567 39.945 18.195 1.00 37.51 105 LYS A CA 1
ATOM 693 C C . LYS A 1 105 ? 36.092 39.844 19.625 1.00 34.72 105 LYS A C 1
ATOM 694 O O . LYS A 1 105 ? 35.695 40.613 20.501 1.00 38.40 105 LYS A O 1
ATOM 700 N N . ALA A 1 106 ? 36.958 38.870 19.868 1.00 28.31 106 ALA A N 1
ATOM 701 C CA . ALA A 1 106 ? 37.477 38.614 21.216 1.00 36.11 106 ALA A CA 1
ATOM 702 C C . ALA A 1 106 ? 38.508 39.665 21.611 1.00 43.35 106 ALA A C 1
ATOM 703 O O . ALA A 1 106 ? 38.166 40.648 22.258 1.00 51.88 106 ALA A O 1
ATOM 705 N N . PHE B 2 1 ? 15.219 31.475 28.525 1.00 19.21 1 PHE B N 1
ATOM 706 C CA . PHE B 2 1 ? 14.491 30.440 27.797 1.00 22.26 1 PHE B CA 1
ATOM 707 C C . PHE B 2 1 ? 13.309 29.875 28.553 1.00 18.38 1 PHE B C 1
ATOM 708 O O . PHE B 2 1 ? 13.065 30.211 29.702 1.00 15.69 1 PHE B O 1
ATOM 716 N N . ARG B 2 2 ? 12.582 28.991 27.886 1.00 24.14 2 ARG B N 1
ATOM 717 C CA . ARG B 2 2 ? 11.353 28.454 28.445 1.00 26.73 2 ARG B CA 1
ATOM 718 C C . ARG B 2 2 ? 11.548 26.968 28.781 1.00 30.22 2 ARG B C 1
ATOM 719 O O . ARG B 2 2 ? 12.030 26.188 27.953 1.00 24.12 2 ARG B O 1
ATOM 727 N N . SER B 2 3 ? 11.202 26.586 30.006 1.00 25.71 3 SER B N 1
ATOM 728 C CA . SER B 2 3 ? 11.249 25.176 30.397 1.00 43.88 3 SER B CA 1
ATOM 729 C C . SER B 2 3 ? 9.895 24.566 30.125 1.00 47.37 3 SER B C 1
ATOM 730 O O . SER B 2 3 ? 8.899 25.277 29.970 1.00 42.55 3 SER B O 1
ATOM 733 N N . LYS B 2 4 ? 9.857 23.245 30.064 1.00 59.50 4 LYS B N 1
ATOM 734 C CA . LYS B 2 4 ? 8.600 22.547 29.893 1.00 61.31 4 LYS B CA 1
ATOM 735 C C . LYS B 2 4 ? 8.456 21.565 31.045 1.00 70.84 4 LYS B C 1
ATOM 736 O O . LYS B 2 4 ? 7.678 20.615 30.971 1.00 74.36 4 LYS B O 1
ATOM 742 N N . GLY B 2 5 ? 9.212 21.816 32.114 1.00 71.49 5 GLY B N 1
ATOM 743 C CA . GLY B 2 5 ? 9.342 20.876 33.214 1.00 71.98 5 GLY B CA 1
ATOM 744 C C . GLY B 2 5 ? 9.921 19.547 32.754 1.00 80.16 5 GLY B C 1
ATOM 745 O O . GLY B 2 5 ? 9.226 18.739 32.129 1.00 82.59 5 GLY B O 1
ATOM 746 N N . GLU B 2 6 ? 11.196 19.314 33.053 1.00 73.70 6 GLU B N 1
ATOM 747 C CA . GLU B 2 6 ? 11.851 18.059 32.672 1.00 81.94 6 GLU B CA 1
ATOM 748 C C . GLU B 2 6 ? 12.359 17.183 33.840 1.00 82.94 6 GLU B C 1
ATOM 749 O O . GLU B 2 6 ? 11.784 16.112 34.085 1.00 71.79 6 GLU B O 1
ATOM 755 N N . GLU B 2 7 ? 13.394 17.600 34.582 1.00 78.74 7 GLU B N 1
ATOM 756 C CA . GLU B 2 7 ? 14.028 18.923 34.568 1.00 61.17 7 GLU B CA 1
ATOM 757 C C . GLU B 2 7 ? 14.868 18.950 35.830 1.00 59.82 7 GLU B C 1
ATOM 758 O O . GLU B 2 7 ? 14.340 18.631 36.900 1.00 57.36 7 GLU B O 1
ATOM 764 N N . LEU B 2 8 ? 16.152 19.305 35.757 1.00 53.31 8 LEU B N 1
ATOM 765 C CA . LEU B 2 8 ? 16.874 19.683 34.550 1.00 41.68 8 LEU B CA 1
ATOM 766 C C . LEU B 2 8 ? 18.220 18.957 34.588 1.00 53.07 8 LEU B C 1
ATOM 767 O O . LEU B 2 8 ? 18.933 18.876 33.583 1.00 60.21 8 LEU B O 1
ATOM 772 N N . PHE B 2 9 ? 18.558 18.431 35.767 1.00 54.93 9 PHE B N 1
ATOM 773 C CA . PHE B 2 9 ? 19.866 17.804 36.027 1.00 53.29 9 PHE B CA 1
ATOM 774 C C . PHE B 2 9 ? 21.014 18.805 35.876 1.00 44.88 9 PHE B C 1
ATOM 775 O O . PHE B 2 9 ? 22.029 18.502 35.265 1.00 54.54 9 PHE B O 1
ATOM 783 N N . THR B 2 10 ? 20.815 19.996 36.442 1.00 45.96 10 THR B N 1
ATOM 784 C CA . THR B 2 10 ? 21.783 21.099 36.477 1.00 34.90 10 THR B CA 1
ATOM 785 C C . THR B 2 10 ? 21.092 22.461 36.486 1.00 27.68 10 THR B C 1
ATOM 786 O O . THR B 2 10 ? 20.152 22.698 37.255 1.00 41.27 10 THR B O 1
ATOM 790 N N . THR C 1 4 ? 44.052 40.388 -23.282 1.00 88.59 4 THR C N 1
ATOM 791 C CA . THR C 1 4 ? 42.671 40.443 -22.812 1.00 93.69 4 THR C CA 1
ATOM 792 C C . THR C 1 4 ? 41.748 39.600 -23.690 1.00 91.22 4 THR C C 1
ATOM 793 O O . THR C 1 4 ? 42.043 39.366 -24.863 1.00 96.70 4 THR C O 1
ATOM 795 N N . ASN C 1 5 ? 40.642 39.138 -23.106 1.00 91.71 5 ASN C N 1
ATOM 796 C CA . ASN C 1 5 ? 39.575 38.427 -23.830 1.00 85.59 5 ASN C CA 1
ATOM 797 C C . ASN C 1 5 ? 39.850 36.995 -24.317 1.00 81.74 5 ASN C C 1
ATOM 798 O O . ASN C 1 5 ? 38.979 36.376 -24.936 1.00 69.86 5 ASN C O 1
ATOM 803 N N . ASP C 1 6 ? 41.037 36.467 -24.032 1.00 88.34 6 ASP C N 1
ATOM 804 C CA . ASP C 1 6 ? 41.372 35.102 -24.442 1.00 77.28 6 ASP C CA 1
ATOM 805 C C . ASP C 1 6 ? 42.240 34.341 -23.434 1.00 81.84 6 ASP C C 1
ATOM 806 O O . ASP C 1 6 ? 43.414 34.680 -23.223 1.00 82.94 6 ASP C O 1
ATOM 811 N N . TRP C 1 7 ? 41.655 33.318 -22.816 1.00 68.74 7 TRP C N 1
ATOM 812 C CA . TRP C 1 7 ? 42.446 32.264 -22.181 1.00 75.57 7 TRP C CA 1
ATOM 813 C C . TRP C 1 7 ? 41.837 30.892 -22.561 1.00 70.16 7 TRP C C 1
ATOM 814 O O . TRP C 1 7 ? 40.684 30.849 -22.989 1.00 56.45 7 TRP C O 1
ATOM 825 N N . LEU C 1 8 ? 42.581 29.781 -22.488 1.00 62.08 8 LEU C N 1
ATOM 826 C CA . LEU C 1 8 ? 43.953 29.635 -21.948 1.00 73.68 8 LEU C CA 1
ATOM 827 C C . LEU C 1 8 ? 43.959 29.266 -20.450 1.00 68.52 8 LEU C C 1
ATOM 828 O O . LEU C 1 8 ? 42.969 29.492 -19.736 1.00 54.92 8 LEU C O 1
ATOM 833 N N . ASP C 1 9 ? 45.070 28.690 -19.994 1.00 61.04 9 ASP C N 1
ATOM 834 C CA . ASP C 1 9 ? 45.115 28.073 -18.681 1.00 52.25 9 ASP C CA 1
ATOM 835 C C . ASP C 1 9 ? 44.175 26.873 -18.722 1.00 46.36 9 ASP C C 1
ATOM 836 O O . ASP C 1 9 ? 43.086 26.879 -18.132 1.00 33.29 9 ASP C O 1
ATOM 838 N N . PHE C 1 10 ? 44.581 25.845 -19.446 1.00 47.24 10 PHE C N 1
ATOM 839 C CA . PH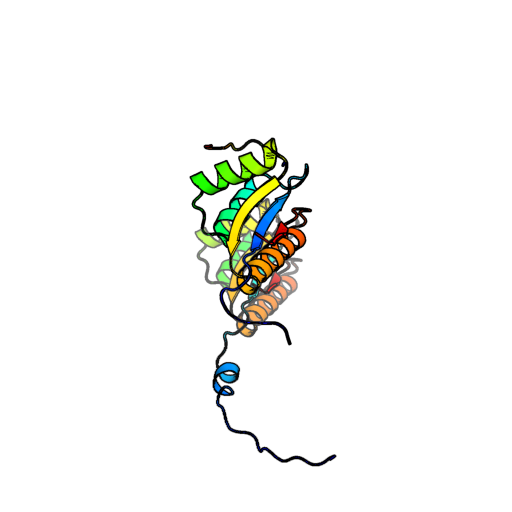E C 1 10 ? 43.658 24.766 -19.721 1.00 32.60 10 PHE C CA 1
ATOM 840 C C . PHE C 1 10 ? 43.430 23.973 -18.443 1.00 42.23 10 PHE C C 1
ATOM 841 O O . PHE C 1 10 ? 44.219 24.068 -17.515 1.00 40.26 10 PHE C O 1
ATOM 849 N N . ASP C 1 11 ? 42.333 23.223 -18.391 1.00 47.64 11 ASP C N 1
ATOM 850 C CA . ASP C 1 11 ? 41.889 22.548 -17.171 1.00 43.96 11 ASP C CA 1
ATOM 851 C C . ASP C 1 11 ? 42.702 21.290 -16.927 1.00 46.86 11 ASP C C 1
ATOM 852 O O . ASP C 1 11 ? 43.280 20.735 -17.853 1.00 48.03 11 ASP C O 1
ATOM 857 N N . GLN C 1 12 ? 42.739 20.848 -15.672 1.00 54.18 12 GLN C N 1
ATOM 858 C CA . GLN C 1 12 ? 43.228 19.510 -15.313 1.00 65.33 12 GLN C CA 1
ATOM 859 C C . GLN C 1 12 ? 42.843 19.177 -13.884 1.00 68.90 12 GLN C C 1
ATOM 860 O O . GLN C 1 12 ? 43.062 20.009 -13.004 1.00 69.58 12 GLN C O 1
ATOM 866 N N . LEU C 1 13 ? 42.280 17.992 -13.616 1.00 77.89 13 LEU C N 1
ATOM 867 C CA . LEU C 1 13 ? 41.820 16.980 -14.585 1.00 69.38 13 LEU C CA 1
ATOM 868 C C . LEU C 1 13 ? 41.277 15.790 -13.780 1.00 78.23 13 LEU C C 1
ATOM 869 O O . LEU C 1 13 ? 41.799 14.672 -13.868 1.00 67.05 13 LEU C O 1
ATOM 874 N N . ALA C 1 14 ? 40.230 16.051 -12.998 1.00 71.64 14 ALA C N 1
ATOM 875 C CA . ALA C 1 14 ? 39.749 15.135 -11.969 1.00 68.89 14 ALA C CA 1
ATOM 876 C C . ALA C 1 14 ? 38.225 15.058 -12.035 1.00 71.24 14 ALA C C 1
ATOM 877 O O . ALA C 1 14 ? 37.641 15.965 -12.629 1.00 69.76 14 ALA C O 1
ATOM 879 N N . GLU C 1 15 ? 37.545 14.026 -11.488 1.00 71.10 15 GLU C N 1
ATOM 880 C CA . GLU C 1 15 ? 38.056 12.725 -10.982 1.00 59.89 15 GLU C CA 1
ATOM 881 C C . GLU C 1 15 ? 37.556 12.123 -9.629 1.00 64.47 15 GLU C C 1
ATOM 882 O O . GLU C 1 15 ? 37.898 10.975 -9.370 1.00 74.99 15 GLU C O 1
ATOM 888 N N . GLU C 1 16 ? 36.747 12.763 -8.771 1.00 60.15 16 GLU C N 1
ATOM 889 C CA . GLU C 1 16 ? 35.816 13.874 -8.985 1.00 52.00 16 GLU C CA 1
ATOM 890 C C . GLU C 1 16 ? 34.554 13.447 -9.756 1.00 43.29 16 GLU C C 1
ATOM 891 O O . GLU C 1 16 ? 33.452 13.480 -9.208 1.00 39.33 16 GLU C O 1
ATOM 897 N N . LYS C 1 17 ? 34.694 13.017 -11.001 1.00 44.98 17 LYS C N 1
ATOM 898 C CA . LYS C 1 17 ? 33.559 12.369 -11.635 1.00 50.58 17 LYS C CA 1
ATOM 899 C C . LYS C 1 17 ? 33.207 11.237 -10.688 1.00 50.17 17 LYS C C 1
ATOM 900 O O . LYS C 1 17 ? 32.041 10.899 -10.494 1.00 45.87 17 LYS C O 1
ATOM 906 N N . VAL C 1 18 ? 34.239 10.676 -10.072 1.00 46.44 18 VAL C N 1
ATOM 907 C CA . VAL C 1 18 ? 34.059 9.588 -9.124 1.00 50.18 18 VAL C CA 1
ATOM 908 C C . VAL C 1 18 ? 33.077 9.947 -8.013 1.00 47.38 18 VAL C C 1
ATOM 909 O O . VAL C 1 18 ? 32.238 9.129 -7.631 1.00 41.80 18 VAL C O 1
ATOM 913 N N . ARG C 1 19 ? 33.173 11.174 -7.509 1.00 48.67 19 ARG C N 1
ATOM 914 C CA . ARG C 1 19 ? 32.331 11.620 -6.406 1.00 36.07 19 ARG C CA 1
ATOM 915 C C . ARG C 1 19 ? 30.887 11.822 -6.841 1.00 36.70 19 ARG C C 1
ATOM 916 O O . ARG C 1 19 ? 29.996 11.865 -6.010 1.00 41.16 19 ARG C O 1
ATOM 918 N N . ASP C 1 20 ? 30.658 11.962 -8.142 1.00 37.48 20 ASP C N 1
ATOM 919 C CA . ASP C 1 20 ? 29.298 12.027 -8.689 1.00 42.20 20 ASP C CA 1
ATOM 920 C C . ASP C 1 20 ? 28.744 10.624 -8.841 1.00 48.61 20 ASP C C 1
ATOM 921 O O . ASP C 1 20 ? 27.576 10.341 -8.544 1.00 38.62 20 ASP C O 1
ATOM 926 N N . ALA C 1 21 ? 29.623 9.760 -9.337 1.00 39.40 21 ALA C N 1
ATOM 927 C CA . ALA C 1 21 ? 29.248 8.473 -9.872 1.00 42.55 21 ALA C CA 1
ATOM 928 C C . ALA C 1 21 ? 28.775 7.577 -8.767 1.00 45.01 21 ALA C C 1
ATOM 929 O O . ALA C 1 21 ? 28.034 6.627 -9.006 1.00 37.01 21 ALA C O 1
ATOM 931 N N . LEU C 1 22 ? 29.222 7.870 -7.554 1.00 39.98 22 LEU C N 1
ATOM 932 C CA . LEU C 1 22 ? 28.981 6.955 -6.462 1.00 37.77 22 LEU C CA 1
ATOM 933 C C . LEU C 1 22 ? 28.127 7.481 -5.305 1.00 43.03 22 LEU C C 1
ATOM 934 O O . LEU C 1 22 ? 28.029 6.781 -4.294 1.00 42.92 22 LEU C O 1
ATOM 939 N N . LYS C 1 23 ? 27.525 8.675 -5.339 1.00 47.70 23 LYS C N 1
ATOM 940 C CA . LYS C 1 23 ? 27.051 9.003 -4.015 1.00 49.05 23 LYS C CA 1
ATOM 941 C C . LYS C 1 23 ? 25.637 8.537 -3.684 1.00 43.61 23 LYS C C 1
ATOM 942 O O . LYS C 1 23 ? 24.858 8.259 -4.589 1.00 44.95 23 LYS C O 1
ATOM 948 N N . PRO C 1 24 ? 25.323 8.426 -2.385 1.00 41.01 24 PRO C N 1
ATOM 949 C CA . PRO C 1 24 ? 24.259 7.504 -1.969 1.00 45.68 24 PRO C CA 1
ATOM 950 C C . PRO C 1 24 ? 22.931 7.861 -2.595 1.00 33.77 24 PRO C C 1
ATOM 951 O O . PRO C 1 24 ? 22.705 9.030 -2.868 1.00 41.13 24 PRO C O 1
ATOM 955 N N . PRO C 1 25 ? 22.060 6.871 -2.803 1.00 41.82 25 PRO C N 1
ATOM 956 C CA . PRO C 1 25 ? 20.708 7.161 -3.283 1.00 46.47 25 PRO C CA 1
ATOM 957 C C . PRO C 1 25 ? 19.898 7.827 -2.176 1.00 38.59 25 PRO C C 1
ATOM 958 O O . PRO C 1 25 ? 20.256 7.737 -0.996 1.00 39.95 25 PRO C O 1
ATOM 962 N N . SER C 1 26 ? 18.829 8.519 -2.549 1.00 34.54 26 SER C N 1
ATOM 963 C CA . SER C 1 26 ? 17.937 9.058 -1.532 1.00 38.54 26 SER C CA 1
ATOM 964 C C . SER C 1 26 ? 17.010 7.938 -1.103 1.00 33.31 26 SER C C 1
ATOM 965 O O . SER C 1 26 ? 16.551 7.153 -1.925 1.00 39.47 26 SER C O 1
ATOM 968 N N . MET C 1 27 ? 16.755 7.847 0.191 1.00 34.24 27 MET C N 1
ATOM 969 C CA . MET C 1 27 ? 15.903 6.802 0.709 1.00 26.25 27 MET C CA 1
ATOM 970 C C . MET C 1 27 ? 14.497 7.324 0.967 1.00 29.43 27 MET C C 1
ATOM 971 O O . MET C 1 27 ? 14.296 8.519 1.231 1.00 26.61 27 MET C O 1
ATOM 976 N N . TYR C 1 28 ? 13.523 6.422 0.886 1.00 21.67 28 TYR C N 1
ATOM 977 C CA . TYR C 1 28 ? 12.116 6.795 1.040 1.00 26.33 28 TYR C CA 1
ATOM 978 C C . TYR C 1 28 ? 11.346 5.941 2.049 1.00 23.40 28 TYR C C 1
ATOM 979 O O . TYR C 1 28 ? 11.329 4.712 1.978 1.00 22.90 28 TYR C O 1
ATOM 988 N N . LYS C 1 29 ? 10.694 6.619 2.976 1.00 24.24 29 LYS C N 1
ATOM 989 C CA . LYS C 1 29 ? 9.777 5.991 3.909 1.00 28.15 29 LYS C CA 1
ATOM 990 C C . LYS C 1 29 ? 8.445 5.672 3.252 1.00 29.64 29 LYS C C 1
ATOM 991 O O . LYS C 1 29 ? 7.867 6.517 2.553 1.00 30.35 29 LYS C O 1
ATOM 997 N N . VAL C 1 30 ? 7.974 4.451 3.472 1.00 23.34 30 VAL C N 1
ATOM 998 C CA . VAL C 1 30 ? 6.626 4.062 3.075 1.00 25.18 30 VAL C CA 1
ATOM 999 C C . VAL C 1 30 ? 5.680 4.193 4.271 1.00 26.95 30 VAL C C 1
ATOM 1000 O O . VAL C 1 30 ? 5.843 3.508 5.296 1.00 26.03 30 VAL C O 1
ATOM 1004 N N . ILE C 1 31 ? 4.696 5.075 4.128 1.00 21.31 31 ILE C N 1
ATOM 1005 C CA . ILE C 1 31 ? 3.785 5.415 5.214 1.00 22.33 31 ILE C CA 1
ATOM 1006 C C . ILE C 1 31 ? 2.388 4.858 4.952 1.00 29.53 31 ILE C C 1
ATOM 1007 O O . ILE C 1 31 ? 1.844 5.022 3.855 1.00 21.85 31 ILE C O 1
ATOM 1012 N N . LEU C 1 32 ? 1.804 4.225 5.962 1.00 19.33 32 LEU C N 1
ATOM 1013 C CA . LEU C 1 32 ? 0.404 3.874 5.928 1.00 21.77 32 LEU C CA 1
ATOM 1014 C C . LEU C 1 32 ? -0.388 4.928 6.708 1.00 22.00 32 LEU C C 1
ATOM 1015 O O . LEU C 1 32 ? 0.000 5.325 7.802 1.00 18.11 32 LEU C O 1
ATOM 1020 N N . VAL C 1 33 ? -1.485 5.408 6.139 1.00 19.40 33 VAL C N 1
ATOM 1021 C CA . VAL C 1 33 ? -2.301 6.388 6.859 1.00 21.50 33 VAL C CA 1
ATOM 1022 C C . VAL C 1 33 ? -3.580 5.734 7.376 1.00 17.94 33 VAL C C 1
ATOM 1023 O O . VAL C 1 33 ? -4.106 4.820 6.770 1.00 15.16 33 VAL C O 1
ATOM 1027 N N . ASN C 1 34 ? -4.040 6.174 8.541 1.00 18.97 34 ASN C N 1
ATOM 1028 C CA . ASN C 1 34 ? -5.276 5.660 9.117 1.00 20.55 34 ASN C CA 1
ATOM 1029 C C . ASN C 1 34 ? -6.510 6.184 8.401 1.00 20.88 34 ASN C C 1
ATOM 1030 O O . ASN C 1 34 ? -6.502 7.288 7.874 1.00 19.06 34 ASN C O 1
ATOM 1035 N N . ASP C 1 35 ? -7.556 5.370 8.398 1.00 18.08 35 ASP C N 1
ATOM 1036 C CA . ASP C 1 35 ? -8.882 5.795 7.989 1.00 24.92 35 ASP C CA 1
ATOM 1037 C C . ASP C 1 35 ? -9.922 5.012 8.810 1.00 21.47 35 ASP C C 1
ATOM 1038 O O . ASP C 1 35 ? -9.604 4.050 9.513 1.00 20.86 35 ASP C O 1
ATOM 1043 N N . ASP C 1 36 ? -11.172 5.439 8.756 1.00 23.63 36 ASP C N 1
ATOM 1044 C CA . ASP C 1 36 ? -12.160 4.850 9.640 1.00 25.05 36 ASP C CA 1
ATOM 1045 C C . ASP C 1 36 ? -12.852 3.659 9.012 1.00 21.94 36 ASP C C 1
ATOM 1046 O O . ASP C 1 36 ? -13.673 3.013 9.647 1.00 24.56 36 ASP C O 1
ATOM 1051 N N . TYR C 1 37 ? -12.534 3.365 7.761 1.00 21.02 37 TYR C N 1
ATOM 1052 C CA . TYR C 1 37 ? -13.341 2.374 7.025 1.00 23.35 37 TYR C CA 1
ATOM 1053 C C . TYR C 1 37 ? -12.648 1.082 6.583 1.00 19.99 37 TYR C C 1
ATOM 1054 O O . TYR C 1 37 ? -13.282 0.045 6.497 1.00 19.57 37 TYR C O 1
ATOM 1063 N N . THR C 1 38 ? -11.347 1.141 6.326 1.00 16.02 38 THR C N 1
ATOM 1064 C CA . THR C 1 38 ? -10.601 -0.079 6.046 1.00 20.15 38 THR C CA 1
ATOM 1065 C C . THR C 1 38 ? -10.616 -0.980 7.278 1.00 20.56 38 THR C C 1
ATOM 1066 O O . THR C 1 38 ? -10.255 -0.537 8.375 1.00 16.51 38 THR C O 1
ATOM 1070 N N . PRO C 1 39 ? -11.028 -2.253 7.115 1.00 22.99 39 PRO C N 1
ATOM 1071 C CA . PRO C 1 39 ? -10.969 -3.193 8.240 1.00 17.21 39 PRO C CA 1
ATOM 1072 C C . PRO C 1 39 ? -9.537 -3.388 8.741 1.00 19.84 39 PRO C C 1
ATOM 1073 O O . PRO C 1 39 ? -8.560 -3.397 7.950 1.00 19.22 39 PRO C O 1
ATOM 1077 N N . MET C 1 40 ? -9.412 -3.528 10.056 1.00 17.33 40 MET C N 1
ATOM 1078 C CA . MET C 1 40 ? -8.126 -3.842 10.666 1.00 23.79 40 MET C CA 1
ATOM 1079 C C . MET C 1 40 ? -7.499 -5.101 10.093 1.00 19.17 40 MET C C 1
ATOM 1080 O O . MET C 1 40 ? -6.309 -5.115 9.821 1.00 21.26 40 MET C O 1
ATOM 1085 N N . GLU C 1 41 ? -8.294 -6.157 9.964 1.00 21.34 41 GLU C N 1
ATOM 1086 C CA . GLU C 1 41 ? -7.853 -7.426 9.378 1.00 24.08 41 GLU C CA 1
ATOM 1087 C C . GLU C 1 41 ? -7.195 -7.183 8.021 1.00 26.74 41 GLU C C 1
ATOM 1088 O O . GLU C 1 41 ? -6.197 -7.829 7.680 1.00 19.53 41 GLU C O 1
ATOM 1094 N N . PHE C 1 42 ? -7.778 -6.281 7.234 1.00 22.18 42 PHE C N 1
ATOM 1095 C CA . PHE C 1 42 ? -7.268 -6.034 5.904 1.00 23.35 42 PHE C CA 1
ATOM 1096 C C . PHE C 1 42 ? -5.889 -5.373 5.966 1.00 20.48 42 PHE C C 1
ATOM 1097 O O . PHE C 1 42 ? -4.966 -5.792 5.259 1.00 15.82 42 PHE C O 1
ATOM 1105 N N . VAL C 1 43 ? -5.747 -4.352 6.818 1.00 19.96 43 VAL C N 1
ATOM 1106 C CA . VAL C 1 43 ? -4.455 -3.692 6.972 1.00 17.63 43 VAL C CA 1
ATOM 1107 C C . VAL C 1 43 ? -3.381 -4.732 7.346 1.00 21.46 43 VAL C C 1
ATOM 1108 O O . VAL C 1 43 ? -2.287 -4.757 6.753 1.00 17.05 43 VAL C O 1
ATOM 1112 N N . ILE C 1 44 ? -3.708 -5.611 8.299 1.00 21.51 44 ILE C N 1
ATOM 1113 C CA . ILE C 1 44 ? -2.784 -6.665 8.701 1.00 19.78 44 ILE C CA 1
ATOM 1114 C C . ILE C 1 44 ? -2.353 -7.520 7.497 1.00 21.30 44 ILE C C 1
ATOM 1115 O O . ILE C 1 44 ? -1.176 -7.837 7.325 1.00 19.36 44 ILE C O 1
ATOM 1120 N N . ASP C 1 45 ? -3.320 -7.895 6.670 1.00 22.93 45 ASP C N 1
ATOM 1121 C CA . ASP C 1 45 ? -3.028 -8.638 5.461 1.00 21.68 45 ASP C CA 1
ATOM 1122 C C . ASP C 1 45 ? -2.033 -7.892 4.549 1.00 20.59 45 ASP C C 1
ATOM 1123 O O . ASP C 1 45 ? -1.013 -8.435 4.127 1.00 18.08 45 ASP C O 1
ATOM 1128 N N . VAL C 1 46 ? -2.338 -6.631 4.264 1.00 22.85 46 VAL C N 1
ATOM 1129 C CA . VAL C 1 46 ? -1.440 -5.777 3.499 1.00 19.66 46 VAL C CA 1
ATOM 1130 C C . VAL C 1 46 ? 0.003 -5.838 4.034 1.00 23.92 46 VAL C C 1
ATOM 1131 O O . VAL C 1 46 ? 0.958 -6.009 3.272 1.00 23.42 46 VAL C O 1
ATOM 1135 N N . LEU C 1 47 ? 0.169 -5.702 5.346 1.00 17.76 47 LEU C N 1
ATOM 1136 C CA . LEU C 1 47 ? 1.509 -5.655 5.915 1.00 14.66 47 LEU C CA 1
ATOM 1137 C C . LEU C 1 47 ? 2.279 -6.957 5.720 1.00 27.57 47 LEU C C 1
ATOM 1138 O O . LEU C 1 47 ? 3.486 -6.915 5.428 1.00 30.93 47 LEU C O 1
ATOM 1143 N N . GLN C 1 48 ? 1.602 -8.094 5.898 1.00 15.10 48 GLN C N 1
ATOM 1144 C CA . GLN C 1 48 ? 2.226 -9.399 5.608 1.00 26.11 48 GLN C CA 1
ATOM 1145 C C . GLN C 1 48 ? 2.500 -9.562 4.125 1.00 20.61 48 GLN C C 1
ATOM 1146 O O . GLN C 1 48 ? 3.590 -9.920 3.712 1.00 22.12 48 GLN C O 1
ATOM 1152 N N . LYS C 1 49 ? 1.484 -9.288 3.326 1.00 24.70 49 LYS C N 1
ATOM 1153 C CA . LYS C 1 49 ? 1.575 -9.488 1.893 1.00 23.06 49 LYS C CA 1
ATOM 1154 C C . LYS C 1 49 ? 2.655 -8.641 1.210 1.00 25.47 49 LYS C C 1
ATOM 1155 O O . LYS C 1 49 ? 3.410 -9.137 0.381 1.00 25.94 49 LYS C O 1
ATOM 1161 N N . PHE C 1 50 ? 2.754 -7.370 1.581 1.00 23.65 50 PHE C N 1
ATOM 1162 C CA . PHE C 1 50 ? 3.612 -6.435 0.848 1.00 24.35 50 PHE C CA 1
ATOM 1163 C C . PHE C 1 50 ? 4.892 -5.998 1.575 1.00 25.59 50 PHE C C 1
ATOM 1164 O O . PHE C 1 50 ? 5.787 -5.444 0.959 1.00 25.65 50 PHE C O 1
ATOM 1172 N N . PHE C 1 51 ? 5.003 -6.295 2.865 1.00 21.41 51 PHE C N 1
ATOM 1173 C CA . PHE C 1 51 ? 6.183 -5.882 3.608 1.00 25.47 51 PHE C CA 1
ATOM 1174 C C . PHE C 1 51 ? 6.833 -7.025 4.417 1.00 30.25 51 PHE C C 1
ATOM 1175 O O . PHE C 1 51 ? 7.729 -6.786 5.222 1.00 33.24 51 PHE C O 1
ATOM 1183 N N . SER C 1 52 ? 6.367 -8.253 4.221 1.00 27.12 52 SER C N 1
ATOM 1184 C CA . SER C 1 52 ? 6.966 -9.417 4.879 1.00 31.83 52 SER C CA 1
ATOM 1185 C C . SER C 1 52 ? 6.908 -9.407 6.401 1.00 31.00 52 SER C C 1
ATOM 1186 O O . SER C 1 52 ? 7.773 -9.977 7.057 1.00 39.26 52 SER C O 1
ATOM 1189 N N . TYR C 1 53 ? 5.899 -8.763 6.968 1.00 31.92 53 TYR C N 1
ATOM 1190 C CA . TYR C 1 53 ? 5.720 -8.797 8.408 1.00 27.09 53 TYR C CA 1
ATOM 1191 C C . TYR C 1 53 ? 5.021 -10.092 8.758 1.00 27.36 53 TYR C C 1
ATOM 1192 O O . TYR C 1 53 ? 4.133 -10.518 8.029 1.00 19.87 53 TYR C O 1
ATOM 1201 N N . ASP C 1 54 ? 5.416 -10.726 9.860 1.00 26.65 54 ASP C N 1
ATOM 1202 C CA . ASP C 1 54 ? 4.576 -11.776 10.437 1.00 26.25 54 ASP C CA 1
ATOM 1203 C C . ASP C 1 54 ? 3.330 -11.129 11.056 1.00 29.57 54 ASP C C 1
ATOM 1204 O O . ASP C 1 54 ? 3.216 -9.882 11.126 1.00 22.98 54 ASP C O 1
ATOM 1209 N N . VAL C 1 55 ? 2.395 -11.957 11.497 1.00 27.64 55 VAL C N 1
ATOM 1210 C CA . VAL C 1 55 ? 1.125 -11.438 11.983 1.00 32.56 55 VAL C CA 1
ATOM 1211 C C . VAL C 1 55 ? 1.306 -10.561 13.220 1.00 28.39 55 VAL C C 1
ATOM 1212 O O . VAL C 1 55 ? 0.765 -9.455 13.299 1.00 23.19 55 VAL C O 1
ATOM 1216 N N . GLU C 1 56 ? 2.076 -11.068 14.173 1.00 24.34 56 GLU C N 1
ATOM 1217 C CA . GLU C 1 56 ? 2.405 -10.316 15.390 1.00 30.75 56 GLU C CA 1
ATOM 1218 C C . GLU C 1 56 ? 2.882 -8.870 15.116 1.00 26.95 56 GLU C C 1
ATOM 1219 O O . GLU C 1 56 ? 2.297 -7.911 15.600 1.00 21.50 56 GLU C O 1
ATOM 1225 N N . ARG C 1 57 ? 3.945 -8.728 14.340 1.00 25.70 57 ARG C N 1
ATOM 1226 C CA . ARG C 1 57 ? 4.457 -7.414 14.017 1.00 25.86 57 ARG C CA 1
ATOM 1227 C C . ARG C 1 57 ? 3.431 -6.627 13.198 1.00 21.22 57 ARG C C 1
ATOM 1228 O O . ARG C 1 57 ? 3.216 -5.451 13.437 1.00 19.45 57 ARG C O 1
ATOM 1236 N N . ALA C 1 58 ? 2.807 -7.289 12.232 1.00 20.41 58 ALA C N 1
ATOM 1237 C CA . ALA C 1 58 ? 1.836 -6.637 11.373 1.00 20.51 58 ALA C CA 1
ATOM 1238 C C . ALA C 1 58 ? 0.708 -6.027 12.214 1.00 22.86 58 ALA C C 1
ATOM 1239 O O . ALA C 1 58 ? 0.324 -4.885 12.004 1.00 17.61 58 ALA C O 1
ATOM 1241 N N . THR C 1 59 ? 0.163 -6.793 13.152 1.00 21.18 59 THR C N 1
ATOM 1242 C CA . THR C 1 59 ? -0.917 -6.288 13.994 1.00 16.02 59 THR C CA 1
ATOM 1243 C C . THR C 1 59 ? -0.472 -5.102 14.835 1.00 20.27 59 THR C C 1
ATOM 1244 O O . THR C 1 59 ? -1.205 -4.133 14.993 1.00 16.82 59 THR C O 1
ATOM 1248 N N . GLN C 1 60 ? 0.742 -5.173 15.363 1.00 20.08 60 GLN C N 1
ATOM 1249 C CA . GLN C 1 60 ? 1.231 -4.075 16.179 1.00 18.99 60 GLN C CA 1
ATOM 1250 C C . GLN C 1 60 ? 1.371 -2.805 15.351 1.00 21.30 60 GLN C C 1
ATOM 1251 O O . GLN C 1 60 ? 1.037 -1.707 15.806 1.00 16.97 60 GLN C O 1
ATOM 1257 N N . LEU C 1 61 ? 1.846 -2.974 14.120 1.00 19.34 61 LEU C N 1
ATOM 1258 C CA . LEU C 1 61 ? 2.052 -1.851 13.212 1.00 20.58 61 LEU C CA 1
ATOM 1259 C C . LEU C 1 61 ? 0.725 -1.277 12.744 1.00 18.27 61 LEU C C 1
ATOM 1260 O O . LEU C 1 61 ? 0.537 -0.055 12.684 1.00 13.65 61 LEU C O 1
ATOM 1265 N N . MET C 1 62 ? -0.194 -2.155 12.375 1.00 13.41 62 MET C N 1
ATOM 1266 C CA . MET C 1 62 ? -1.566 -1.701 12.128 1.00 18.44 62 MET C CA 1
ATOM 1267 C C . MET C 1 62 ? -2.052 -0.830 13.288 1.00 18.46 62 MET C C 1
ATOM 1268 O O . MET C 1 62 ? -2.593 0.258 13.081 1.00 16.37 62 MET C O 1
ATOM 1273 N N . LEU C 1 63 ? -1.834 -1.295 14.519 1.00 15.36 63 LEU C N 1
ATOM 1274 C CA . LEU C 1 63 ? -2.326 -0.537 15.668 1.00 18.83 63 LEU C CA 1
ATOM 1275 C C . LEU C 1 63 ? -1.639 0.807 15.841 1.00 13.02 63 LEU C C 1
ATOM 1276 O O . LEU C 1 63 ? -2.273 1.786 16.216 1.00 15.75 63 LEU C O 1
ATOM 1281 N N . ALA C 1 64 ? -0.339 0.856 15.541 1.00 15.43 64 ALA C N 1
ATOM 1282 C CA . ALA C 1 64 ? 0.406 2.115 15.535 1.00 17.97 64 ALA C CA 1
ATOM 1283 C C . ALA C 1 64 ? -0.276 3.116 14.605 1.00 17.81 64 ALA C C 1
ATOM 1284 O O . ALA C 1 64 ? -0.479 4.279 14.966 1.00 15.51 64 ALA C O 1
ATOM 1286 N N . VAL C 1 65 ? -0.604 2.662 13.401 1.00 15.97 65 VAL C N 1
ATOM 1287 C CA . VAL C 1 65 ? -1.302 3.491 12.438 1.00 22.57 65 VAL C CA 1
ATOM 1288 C C . VAL C 1 65 ? -2.675 3.890 13.011 1.00 20.79 65 VAL C C 1
ATOM 1289 O O . VAL C 1 65 ? -3.015 5.065 13.069 1.00 12.62 65 VAL C O 1
ATOM 1293 N N . HIS C 1 66 ? -3.440 2.888 13.427 1.00 17.25 66 HIS C N 1
ATOM 1294 C CA . HIS C 1 66 ? -4.780 3.074 13.953 1.00 18.41 66 HIS C CA 1
ATOM 1295 C C . HIS C 1 66 ? -4.828 4.108 15.070 1.00 23.27 66 HIS C C 1
ATOM 1296 O O . HIS C 1 66 ? -5.705 4.964 15.065 1.00 17.36 66 HIS C O 1
ATOM 1303 N N . TYR C 1 67 ? -3.884 4.025 16.011 1.00 19.69 67 TYR C N 1
ATOM 1304 C CA . TYR C 1 67 ? -3.909 4.878 17.189 1.00 19.64 67 TYR C CA 1
ATOM 1305 C C . TYR C 1 67 ? -3.195 6.185 16.990 1.00 21.99 67 TYR C C 1
ATOM 1306 O O . TYR C 1 67 ? -3.514 7.155 17.657 1.00 22.17 67 TYR C O 1
ATOM 1315 N N . GLN C 1 68 ? -2.211 6.207 16.098 1.00 23.79 68 GLN C N 1
ATOM 1316 C CA . GLN C 1 68 ? -1.394 7.408 15.903 1.00 23.67 68 GLN C CA 1
ATOM 1317 C C . GLN C 1 68 ? -1.753 8.163 14.629 1.00 25.86 68 GLN C C 1
ATOM 1318 O O . GLN C 1 68 ? -1.446 9.352 14.479 1.00 22.32 68 GLN C O 1
ATOM 1324 N N . GLY C 1 69 ? -2.422 7.488 13.711 1.00 17.51 69 GLY C N 1
ATOM 1325 C CA . GLY C 1 69 ? -2.961 8.183 12.560 1.00 19.66 69 GLY C CA 1
ATOM 1326 C C . GLY C 1 69 ? -2.124 7.925 11.322 1.00 21.91 69 GLY C C 1
ATOM 1327 O O . GLY C 1 69 ? -2.596 8.105 10.206 1.00 20.84 69 GLY C O 1
ATOM 1328 N N . LYS C 1 70 ? -0.879 7.504 11.537 1.00 24.01 70 LYS C N 1
ATOM 1329 C CA . LYS C 1 70 ? 0.034 7.137 10.450 1.00 21.07 70 LYS C CA 1
ATOM 1330 C C . LYS C 1 70 ? 1.199 6.421 11.085 1.00 24.76 70 LYS C C 1
ATOM 1331 O O . LYS C 1 70 ? 1.504 6.647 12.276 1.00 20.82 70 LYS C O 1
ATOM 1337 N N . ALA C 1 71 ? 1.840 5.550 10.312 1.00 18.21 71 ALA C N 1
ATOM 1338 C CA . ALA C 1 71 ? 3.083 4.922 10.751 1.00 22.29 71 ALA C CA 1
ATOM 1339 C C . ALA C 1 71 ? 3.988 4.582 9.563 1.00 23.47 71 ALA C C 1
ATOM 1340 O O . ALA C 1 71 ? 3.535 4.505 8.415 1.00 24.53 71 ALA C O 1
ATOM 1342 N N . ILE C 1 72 ? 5.273 4.396 9.840 1.00 26.59 72 ILE C N 1
ATOM 1343 C CA . ILE C 1 72 ? 6.238 3.982 8.828 1.00 20.70 72 ILE C CA 1
ATOM 1344 C C . ILE C 1 72 ? 6.275 2.471 8.686 1.00 24.37 72 ILE C C 1
ATOM 1345 O O . ILE C 1 72 ? 6.561 1.773 9.652 1.00 31.79 72 ILE C O 1
ATOM 1350 N N . CYS C 1 73 ? 5.993 1.960 7.490 1.00 22.76 73 CYS C N 1
ATOM 1351 C CA . CYS C 1 73 ? 5.975 0.516 7.263 1.00 23.10 73 CYS C CA 1
ATOM 1352 C C . CYS C 1 73 ? 7.351 -0.030 6.912 1.00 29.54 73 CYS C C 1
ATOM 1353 O O . CYS C 1 73 ? 7.651 -1.214 7.114 1.00 31.86 73 CYS C O 1
ATOM 1356 N N . GLY C 1 74 ? 8.178 0.843 6.360 1.00 25.02 74 GLY C N 1
ATOM 1357 C CA . GLY C 1 74 ? 9.473 0.455 5.851 1.00 26.65 74 GLY C CA 1
ATOM 1358 C C . GLY C 1 74 ? 10.152 1.661 5.240 1.00 23.10 74 GLY C C 1
ATOM 1359 O O . GLY C 1 74 ? 9.502 2.648 4.954 1.00 22.96 74 GLY C O 1
ATOM 1360 N N . VAL C 1 75 ? 11.462 1.559 5.044 1.00 22.66 75 VAL C N 1
ATOM 1361 C CA . VAL C 1 75 ? 12.250 2.560 4.350 1.00 23.90 75 VAL C CA 1
ATOM 1362 C C . VAL C 1 75 ? 13.079 1.862 3.284 1.00 31.18 75 VAL C C 1
ATOM 1363 O O . VAL C 1 75 ? 13.751 0.881 3.560 1.00 21.01 75 VAL C O 1
ATOM 1367 N N . PHE C 1 76 ? 13.052 2.401 2.074 1.00 28.46 76 PHE C N 1
ATOM 1368 C CA . PHE C 1 76 ? 13.532 1.674 0.916 1.00 26.38 76 PHE C CA 1
ATOM 1369 C C . PHE C 1 76 ? 14.168 2.649 -0.061 1.00 23.86 76 PHE C C 1
ATOM 1370 O O . PHE C 1 76 ? 13.996 3.868 0.077 1.00 28.50 76 PHE C O 1
ATOM 1378 N N . THR C 1 77 ? 14.860 2.129 -1.067 1.00 20.04 77 THR C N 1
ATOM 1379 C CA . THR C 1 77 ? 15.281 2.983 -2.171 1.00 32.32 77 THR C CA 1
ATOM 1380 C C . THR 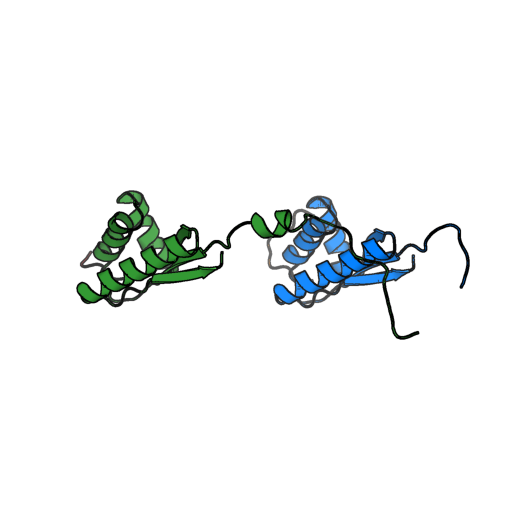C 1 77 ? 14.042 3.423 -2.959 1.00 28.55 77 THR C C 1
ATOM 1381 O O . THR C 1 77 ? 12.993 2.785 -2.886 1.00 30.27 77 THR C O 1
ATOM 1385 N N . ALA C 1 78 ? 14.157 4.530 -3.678 1.00 26.43 78 ALA C N 1
ATOM 1386 C CA . ALA C 1 78 ? 13.005 5.128 -4.337 1.00 31.20 78 ALA C CA 1
ATOM 1387 C C . ALA C 1 78 ? 12.197 4.119 -5.147 1.00 23.72 78 ALA C C 1
ATOM 1388 O O . ALA C 1 78 ? 10.978 4.024 -4.994 1.00 23.05 78 ALA C O 1
ATOM 1390 N N . GLU C 1 79 ? 12.864 3.346 -5.993 1.00 24.36 79 GLU C N 1
ATOM 1391 C CA . GLU C 1 79 ? 12.135 2.402 -6.845 1.00 32.22 79 GLU C CA 1
ATOM 1392 C C . GLU C 1 79 ? 11.392 1.331 -6.047 1.00 26.46 79 GLU C C 1
ATOM 1393 O O . GLU C 1 79 ? 10.253 1.026 -6.350 1.00 27.20 79 GLU C O 1
ATOM 1399 N N . VAL C 1 80 ? 12.042 0.746 -5.051 1.00 23.13 80 VAL C N 1
ATOM 1400 C CA . VAL C 1 80 ? 11.381 -0.265 -4.226 1.00 24.64 80 VAL C CA 1
ATOM 1401 C C . VAL C 1 80 ? 10.161 0.357 -3.509 1.00 27.38 80 VAL C C 1
ATOM 1402 O O . VAL C 1 80 ? 9.052 -0.189 -3.549 1.00 20.55 80 VAL C O 1
ATOM 1406 N N . ALA C 1 81 ? 10.373 1.526 -2.899 1.00 24.75 81 ALA C N 1
ATOM 1407 C CA . ALA C 1 81 ? 9.329 2.228 -2.167 1.00 20.15 81 ALA C CA 1
ATOM 1408 C C . ALA C 1 81 ? 8.133 2.529 -3.076 1.00 23.20 81 ALA C C 1
ATOM 1409 O O . ALA C 1 81 ? 6.970 2.490 -2.632 1.00 22.01 81 ALA C O 1
ATOM 1411 N N . GLU C 1 82 ? 8.401 2.857 -4.337 1.00 27.11 82 GLU C N 1
ATOM 1412 C CA . GLU C 1 82 ? 7.288 3.245 -5.192 1.00 28.08 82 GLU C CA 1
ATOM 1413 C C . GLU C 1 82 ? 6.465 2.099 -5.685 1.00 25.85 82 GLU C C 1
ATOM 1414 O O . GLU C 1 82 ? 5.259 2.224 -5.891 1.00 24.48 82 GLU C O 1
ATOM 1420 N N . THR C 1 83 ? 7.132 0.978 -5.852 1.00 20.30 83 THR C N 1
ATOM 1421 C CA . THR C 1 83 ? 6.455 -0.261 -6.148 1.00 24.58 83 THR C CA 1
ATOM 1422 C C . THR C 1 83 ? 5.551 -0.716 -4.998 1.00 25.91 83 THR C C 1
ATOM 1423 O O . THR C 1 83 ? 4.410 -1.087 -5.217 1.00 18.71 83 THR C O 1
ATOM 1427 N N . LYS C 1 84 ? 6.074 -0.691 -3.772 1.00 29.09 84 LYS C N 1
ATOM 1428 C CA . LYS C 1 84 ? 5.285 -1.003 -2.592 1.00 23.03 84 LYS C CA 1
ATOM 1429 C C . LYS C 1 84 ? 4.029 -0.131 -2.534 1.00 18.15 84 LYS C C 1
ATOM 1430 O O . LYS C 1 84 ? 2.916 -0.615 -2.378 1.00 17.43 84 LYS C O 1
ATOM 1436 N N . VAL C 1 85 ? 4.230 1.178 -2.625 1.00 19.92 85 VAL C N 1
ATOM 1437 C CA . VAL C 1 85 ? 3.130 2.127 -2.519 1.00 17.63 85 VAL C CA 1
ATOM 1438 C C . VAL C 1 85 ? 2.107 1.895 -3.603 1.00 22.03 85 VAL C C 1
ATOM 1439 O O . VAL C 1 85 ? 0.910 1.898 -3.337 1.00 22.17 85 VAL C O 1
ATOM 1443 N N . ALA C 1 86 ? 2.584 1.690 -4.827 1.00 19.90 86 ALA C N 1
ATOM 1444 C CA . ALA C 1 86 ? 1.692 1.440 -5.940 1.00 19.29 86 ALA C CA 1
ATOM 1445 C C . ALA C 1 86 ? 0.915 0.147 -5.714 1.00 22.23 86 ALA C C 1
ATOM 1446 O O . ALA C 1 86 ? -0.308 0.110 -5.886 1.00 21.68 86 ALA C O 1
ATOM 1448 N N . MET C 1 87 ? 1.625 -0.912 -5.328 1.00 19.18 87 MET C N 1
ATOM 1449 C CA . MET C 1 87 ? 0.992 -2.207 -5.115 1.00 19.40 87 MET C CA 1
ATOM 1450 C C . MET C 1 87 ? -0.009 -2.140 -3.961 1.00 23.29 87 MET C C 1
ATOM 1451 O O . MET C 1 87 ? -1.099 -2.706 -4.046 1.00 16.96 87 MET C O 1
ATOM 1456 N N . VAL C 1 88 ? 0.362 -1.432 -2.892 1.00 18.36 88 VAL C N 1
ATOM 1457 C CA . VAL C 1 88 ? -0.497 -1.373 -1.722 1.00 18.49 88 VAL C CA 1
ATOM 1458 C C . VAL C 1 88 ? -1.808 -0.690 -2.080 1.00 20.40 88 VAL C C 1
ATOM 1459 O O . VAL C 1 88 ? -2.883 -1.193 -1.778 1.00 22.68 88 VAL C O 1
ATOM 1463 N N . ASN C 1 89 ? -1.716 0.451 -2.744 1.00 19.88 89 ASN C N 1
ATOM 1464 C CA . ASN C 1 89 ? -2.912 1.195 -3.087 1.00 22.74 89 ASN C CA 1
ATOM 1465 C C . ASN C 1 89 ? -3.774 0.441 -4.105 1.00 24.32 89 ASN C C 1
ATOM 1466 O O . ASN C 1 89 ? -4.991 0.438 -4.008 1.00 21.71 89 ASN C O 1
ATOM 1471 N N . LYS C 1 90 ? -3.146 -0.216 -5.072 1.00 23.08 90 LYS C N 1
ATOM 1472 C CA . LYS C 1 90 ? -3.922 -0.997 -6.031 1.00 25.04 90 LYS C CA 1
ATOM 1473 C C . LYS C 1 90 ? -4.647 -2.141 -5.334 1.00 22.11 90 LYS C C 1
ATOM 1474 O O . LYS C 1 90 ? -5.783 -2.465 -5.627 1.00 18.71 90 LYS C O 1
ATOM 1480 N N . TYR C 1 91 ? -3.964 -2.771 -4.402 1.00 24.88 91 TYR C N 1
ATOM 1481 C CA . TYR C 1 91 ? -4.558 -3.881 -3.707 1.00 24.74 91 TYR C CA 1
ATOM 1482 C C . TYR C 1 91 ? -5.744 -3.389 -2.855 1.00 24.63 91 TYR C C 1
ATOM 1483 O O . TYR C 1 91 ? -6.758 -4.074 -2.719 1.00 21.56 91 TYR C O 1
ATOM 1492 N N . ALA C 1 92 ? -5.629 -2.189 -2.305 1.00 24.09 92 ALA C N 1
ATOM 1493 C CA . ALA C 1 92 ? -6.705 -1.690 -1.476 1.00 21.64 92 ALA C CA 1
ATOM 1494 C C . ALA C 1 92 ? -7.943 -1.395 -2.322 1.00 22.37 92 ALA C C 1
ATOM 1495 O O . ALA C 1 92 ? -9.047 -1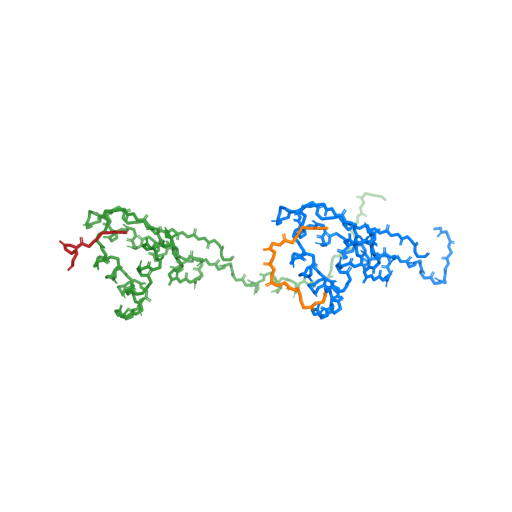.780 -1.931 1.00 22.89 92 ALA C O 1
ATOM 1497 N N . ARG C 1 93 ? -7.773 -0.739 -3.475 1.00 20.14 93 ARG C N 1
ATOM 1498 C CA . ARG C 1 93 ? -8.933 -0.336 -4.312 1.00 25.38 93 ARG C CA 1
ATOM 1499 C C . ARG C 1 93 ? -9.672 -1.523 -4.876 1.00 23.04 93 ARG C C 1
ATOM 1500 O O . ARG C 1 93 ? -10.892 -1.540 -4.933 1.00 31.14 93 ARG C O 1
ATOM 1508 N N . GLU C 1 94 ? -8.903 -2.505 -5.317 1.00 25.18 94 GLU C N 1
ATOM 1509 C CA . GLU C 1 94 ? -9.436 -3.728 -5.885 1.00 24.29 94 GLU C CA 1
ATOM 1510 C C . GLU C 1 94 ? -10.272 -4.456 -4.864 1.00 29.46 94 GLU C C 1
ATOM 1511 O O . GLU C 1 94 ? -11.070 -5.321 -5.195 1.00 27.72 94 GLU C O 1
ATOM 1517 N N . ASN C 1 95 ? -10.079 -4.099 -3.607 1.00 23.76 95 ASN C N 1
ATOM 1518 C CA . ASN C 1 95 ? -10.817 -4.723 -2.529 1.00 23.76 95 ASN C CA 1
ATOM 1519 C C . ASN C 1 95 ? -11.782 -3.726 -1.907 1.00 28.27 95 ASN C C 1
ATOM 1520 O O . ASN C 1 95 ? -12.261 -3.916 -0.782 1.00 21.73 95 ASN C O 1
ATOM 1525 N N . GLU C 1 96 ? -12.049 -2.651 -2.651 1.00 24.90 96 GLU C N 1
ATOM 1526 C CA . GLU C 1 96 ? -12.974 -1.604 -2.210 1.00 24.86 96 GLU C CA 1
ATOM 1527 C C . GLU C 1 96 ? -12.667 -1.072 -0.796 1.00 25.63 96 GLU C C 1
ATOM 1528 O O . GLU C 1 96 ? -13.574 -0.967 0.040 1.00 24.35 96 GLU C O 1
ATOM 1534 N N . HIS C 1 97 ? -11.406 -0.724 -0.530 1.00 22.65 97 HIS C N 1
ATOM 1535 C CA . HIS C 1 97 ? -11.060 -0.017 0.712 1.00 18.54 97 HIS C CA 1
ATOM 1536 C C . HIS C 1 97 ? -10.331 1.285 0.398 1.00 22.66 97 HIS C C 1
ATOM 1537 O O . HIS C 1 97 ? -9.587 1.364 -0.580 1.00 28.74 97 HIS C O 1
ATOM 1544 N N . PRO C 1 98 ? -10.537 2.317 1.222 1.00 21.50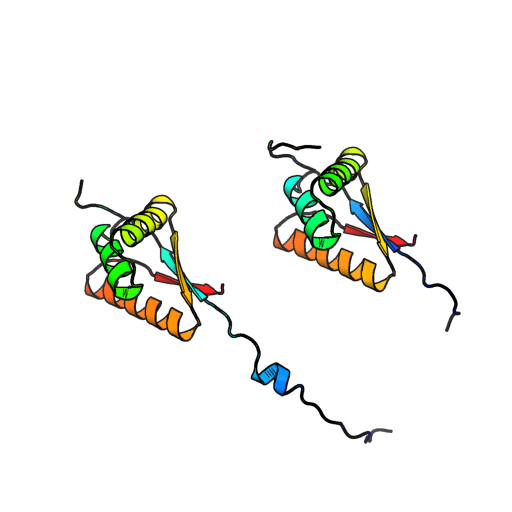 98 PRO C N 1
ATOM 1545 C CA . PRO C 1 98 ? -9.905 3.613 0.954 1.00 18.89 98 PRO C CA 1
ATOM 1546 C C . PRO C 1 98 ? -8.462 3.673 1.470 1.00 20.95 98 PRO C C 1
ATOM 1547 O O . PRO C 1 98 ? -7.860 4.759 1.457 1.00 25.61 98 PRO C O 1
ATOM 1551 N N . LEU C 1 99 ? -7.932 2.550 1.962 1.00 17.69 99 LEU C N 1
ATOM 1552 C CA . LEU C 1 99 ? -6.608 2.534 2.600 1.00 1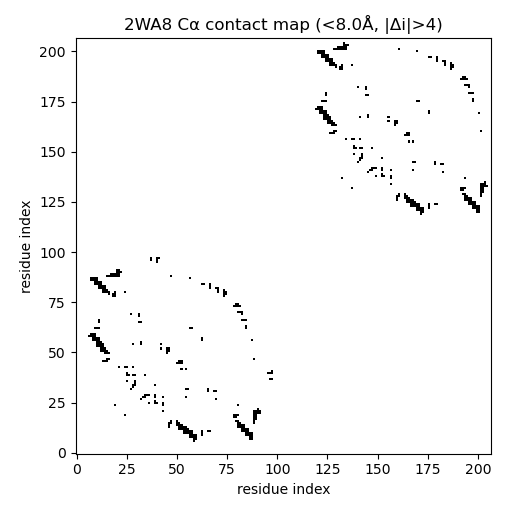6.09 99 LEU C CA 1
ATOM 1553 C C . LEU C 1 99 ? -5.547 3.261 1.785 1.00 18.31 99 LEU C C 1
ATOM 1554 O O . LEU C 1 99 ? -5.324 2.957 0.603 1.00 17.63 99 LEU C O 1
ATOM 1559 N N . LEU C 1 100 ? -4.897 4.228 2.414 1.00 18.84 100 LEU C N 1
ATOM 1560 C CA . LEU C 1 100 ? -3.923 5.051 1.716 1.00 18.98 100 LEU C CA 1
ATOM 1561 C C . LEU C 1 100 ? -2.491 4.793 2.145 1.00 20.71 100 LEU C C 1
ATOM 1562 O O . LEU C 1 100 ? -2.139 4.938 3.331 1.00 19.20 100 LEU C O 1
ATOM 1567 N N . CYS C 1 101 ? -1.676 4.424 1.161 1.00 16.97 101 CYS C N 1
ATOM 1568 C CA . CYS C 1 101 ? -0.239 4.267 1.337 1.00 16.62 101 CYS C CA 1
ATOM 1569 C C . CYS C 1 101 ? 0.505 5.355 0.548 1.00 22.33 101 CYS C C 1
ATOM 1570 O O . CYS C 1 101 ? 0.134 5.659 -0.588 1.00 23.32 101 CYS C O 1
ATOM 1573 N N . THR C 1 102 ? 1.540 5.943 1.132 1.00 17.02 102 THR C N 1
ATOM 1574 C CA . THR C 1 102 ? 2.165 7.124 0.549 1.00 24.57 102 THR C CA 1
ATOM 1575 C C . THR C 1 102 ? 3.671 7.102 0.801 1.00 28.09 102 THR C C 1
ATOM 1576 O O . 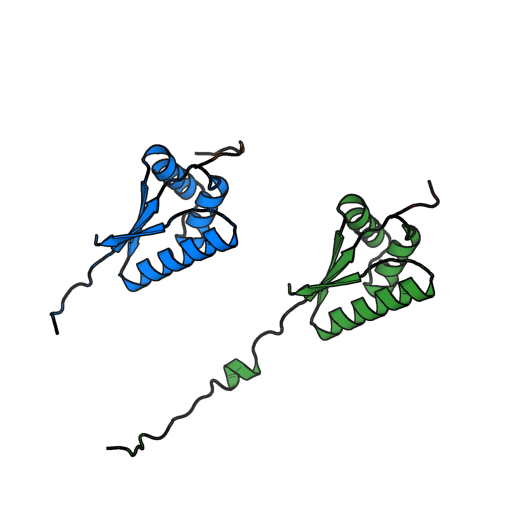THR C 1 102 ? 4.154 6.346 1.634 1.00 27.59 102 THR C O 1
ATOM 1580 N N . LEU C 1 103 ? 4.440 7.914 0.086 1.00 26.44 103 LEU C N 1
ATOM 1581 C CA . LEU C 1 103 ? 5.860 7.934 0.404 1.00 27.19 103 LEU C CA 1
ATOM 1582 C C . LEU C 1 103 ? 6.399 9.268 0.879 1.00 30.80 103 LEU C C 1
ATOM 1583 O O . LEU C 1 103 ? 5.842 10.334 0.617 1.00 34.31 103 LEU C O 1
ATOM 1588 N N . GLU C 1 104 ? 7.493 9.176 1.609 1.00 30.26 104 GLU C N 1
ATOM 1589 C CA . GLU C 1 104 ? 8.119 10.333 2.198 1.00 34.14 104 GLU C CA 1
ATOM 1590 C C . GLU C 1 104 ? 9.613 10.156 2.033 1.00 28.33 104 GLU C C 1
ATOM 1591 O O . GLU C 1 104 ? 10.149 9.084 2.309 1.00 31.44 104 GLU C O 1
ATOM 1597 N N . LYS C 1 105 ? 10.302 11.195 1.598 1.00 32.02 105 LYS C N 1
ATOM 1598 C CA . LYS C 1 105 ? 11.756 11.115 1.526 1.00 35.47 105 LYS C CA 1
ATOM 1599 C C . LYS C 1 105 ? 12.301 10.990 2.958 1.00 34.43 105 LYS C C 1
ATOM 1600 O O . LYS C 1 105 ? 11.918 11.746 3.852 1.00 35.52 105 LYS C O 1
ATOM 1606 N N . ALA C 1 106 ? 13.139 9.986 3.186 1.00 30.68 106 ALA C N 1
ATOM 1607 C CA . ALA C 1 106 ? 13.674 9.729 4.523 1.00 39.29 106 ALA C CA 1
ATOM 1608 C C . ALA C 1 106 ? 14.691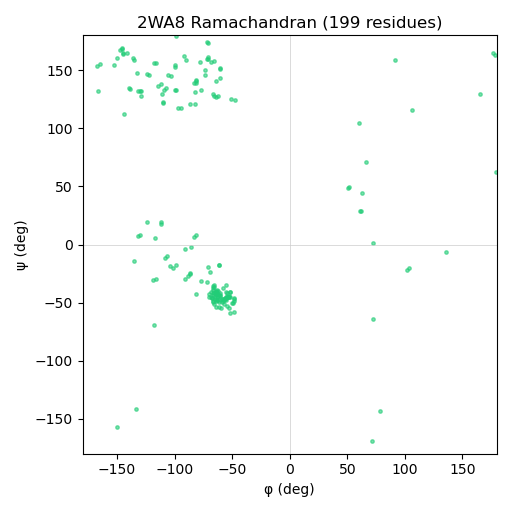 10.781 4.926 1.00 43.36 106 ALA C C 1
ATOM 1609 O O . ALA C 1 106 ? 14.343 11.760 5.588 1.00 55.40 106 ALA C O 1
ATOM 1611 N N . PHE D 2 1 ? -8.655 2.564 11.923 1.00 19.80 107 PHE D N 1
ATOM 1612 C CA . PHE D 2 1 ? -9.378 1.634 11.081 1.00 18.28 107 PHE D CA 1
ATOM 1613 C C . PHE D 2 1 ? -10.568 1.096 11.866 1.00 20.48 107 PHE D C 1
ATOM 1614 O O . PHE D 2 1 ? -10.897 1.629 12.913 1.00 25.48 107 PHE D O 1
ATOM 1622 N N . ARG D 2 2 ? -11.233 0.070 11.367 1.00 22.07 108 ARG D N 1
ATOM 1623 C CA . ARG D 2 2 ? -12.352 -0.505 12.124 1.00 38.27 108 ARG D CA 1
ATOM 1624 C C . ARG D 2 2 ? -12.265 -2.014 12.200 1.00 29.49 108 ARG D C 1
ATOM 1625 O O . ARG D 2 2 ? -11.755 -2.653 11.276 1.00 22.63 108 ARG D O 1
ATOM 1633 N N . SER D 2 3 ? -12.737 -2.586 13.307 1.00 33.49 109 SER D N 1
ATOM 1634 C CA . SER D 2 3 ? -12.823 -4.052 13.411 1.00 42.91 109 SER D CA 1
ATOM 1635 C C . SER D 2 3 ? -14.229 -4.543 13.124 1.00 45.81 109 SER D C 1
ATOM 1636 O O . SER D 2 3 ? -15.131 -3.743 12.880 1.00 48.15 109 SER D O 1
ATOM 1639 N N . LYS D 2 4 ? -14.431 -5.855 13.169 1.00 56.31 110 LYS D N 1
ATOM 1640 C CA . LYS D 2 4 ? -15.709 -6.407 12.708 1.00 51.35 110 LYS D CA 1
ATOM 1641 C C . LYS D 2 4 ? -16.808 -6.826 13.720 1.00 56.31 110 LYS D C 1
ATOM 1642 O O . LYS D 2 4 ? -17.973 -6.903 13.334 1.00 65.56 110 LYS D O 1
ATOM 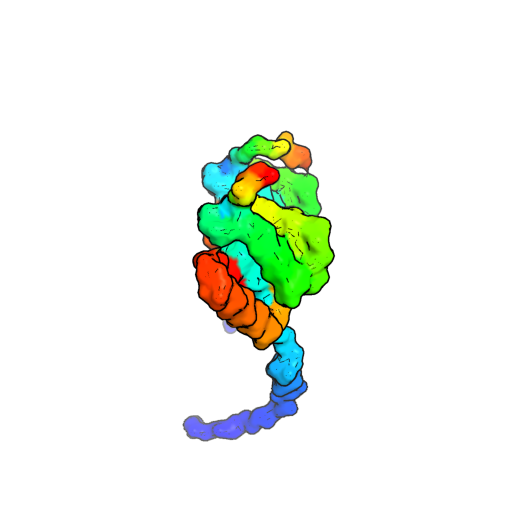1648 N N . GLY D 2 5 ? -16.491 -7.069 14.994 1.00 59.27 111 GLY D N 1
ATOM 1649 C CA . GLY D 2 5 ? -15.186 -6.864 15.590 1.00 50.66 111 GLY D CA 1
ATOM 1650 C C . GLY D 2 5 ? -15.225 -5.628 16.479 1.00 62.91 111 GLY D C 1
ATOM 1651 O O . GLY D 2 5 ? -15.466 -4.522 15.968 1.00 69.91 111 GLY D O 1
ATOM 1652 N N . GLU D 2 6 ? -15.037 -5.780 17.794 1.00 61.49 112 GLU D N 1
ATOM 1653 C CA . GLU D 2 6 ? -14.899 -7.074 18.476 1.00 68.08 112 GLU D CA 1
ATOM 1654 C C . GLU D 2 6 ? -14.042 -8.128 17.782 1.00 62.49 112 GLU D C 1
ATOM 1655 O O . GLU D 2 6 ? -14.153 -9.321 18.079 1.00 75.48 112 GLU D O 1
#

Sequence (207 aa):
RDALKPPSMYKVILVNDDYTPMEFVIDVLQKFFSYDVERATQLMLAVHYQGKAICGVFTAEVAETKVAMVNKYARENEHPLLCTLEKAFRSKGEELFTTNDWLDFDQLAEEKVRDALKPPSMYKVILVNDDYTPMEFVIDVLQKFFSYDVERATQLMLAVHYQGKAICGVFTAEVAETKVAMVNKYARENEHPLLCTLEKAFRSKGE

Nearest PDB structures (foldseek):
  2wa8-assembly2_C  TM=1.005E+00  e=1.143E-16  Escherichia coli K-12
  3o2b-assembly1_A  TM=1.010E+00  e=3.289E-16  Escherichia coli K-12
  1r6o-assembly2_D  TM=9.756E-01  e=5.962E-16  Escherichia coli
  1r6o-assembly1_C  TM=9.574E-01  e=1.155E-15  Escherichia coli
  3gq1-assembly2_B  TM=9.738E-01  e=2.159E-12  Caulobacter vibrioides

Foldseek 3Di:
DDDDPDAWKKWKKWFDDDWDDLVVQLVLLCVLPVDDSVVSSVQSVCRHVVGMDTSDMGGPVSSVVSQVVSCVVQVVVPHRIHMDMDGD/DDDPDDDDPD/DPDDDPDDDDDDVVVCVVDDDAWKKWKKWFDDDWDDLVVQLVLLCVQPVDDSVVSSVQSVCRHVVGMDTSDMGGPVSSVVSQVVSCVVQVVVPHRIHMDMDGD/DDPPYD

Secondary structure (DSSP, 8-state):
----SSPPEEEEEEEP-SSSBHHHHHHHHHHHH---HHHHHHHHHHHHHHSEEEEEEEEHHHHHHHHHHHHHHHHHTT---EEEEEE-/-B--S-----/-------------HHHHHTPPPPEEEEEEE--SSSBHHHHHHHHHHHH---HHHHHHHHHHHHHHSEEEEEEEEHHHHHHHHHHHHHHHHHTT---EEEEEE-/-B-S--